Protein AF-A0A3C1RQW1-F1 (afdb_monomer_lite)

Radius of gyration: 31.83 Å; chains: 1; bounding box: 74×44×88 Å

Foldseek 3Di:
DACFAKAWPDQEWEAELVGRTPHDATKIWGDPDQAAKKKKKKFKDADPDQQADHDPPFKAWPPAPDPSRGIDMDMAHRNGGTMDGTDMDTDDDQDPRAKHKIKIAIDPMPGRYYHDDHRIHIYIHGYPHDPPPCPPPPPPPDDDDDDDDDDDDDDAQAEPEADDQQDWDAASHWHQYPQFIKGFHGTGHRRPDQVVCVVGIDTDGHGDDDDDDPDDDDDFDFDFDWDQDQDAAFDKDKDFPPDQLVQFPDKDKDWDDPDDDDDDDDDDDDPDDADQDPPFGWGWDDDRTIIMITGHDNDPPRDGITMGMTTGD

Structure (mmCIF, N/CA/C/O backbone):
data_AF-A0A3C1RQW1-F1
#
_entry.id   AF-A0A3C1RQW1-F1
#
loop_
_atom_site.group_PDB
_atom_site.id
_atom_site.type_symbol
_atom_site.label_atom_id
_atom_site.label_alt_id
_atom_site.label_comp_id
_atom_site.label_asym_id
_atom_site.label_entity_id
_atom_site.label_seq_id
_atom_site.pdbx_PDB_ins_code
_atom_site.Cartn_x
_atom_site.Cartn_y
_atom_site.Cartn_z
_atom_site.occupancy
_atom_site.B_iso_or_equiv
_atom_site.auth_seq_id
_atom_site.auth_comp_id
_atom_site.auth_asym_id
_atom_site.auth_atom_id
_atom_site.pdbx_PDB_model_num
ATOM 1 N N . MET A 1 1 ? -28.278 -1.705 31.979 1.00 72.12 1 MET A N 1
ATOM 2 C CA . MET A 1 1 ? -28.165 -1.518 30.518 1.00 72.12 1 MET A CA 1
ATOM 3 C C . MET A 1 1 ? -26.688 -1.538 30.145 1.00 72.12 1 MET A C 1
ATOM 5 O O . MET A 1 1 ? -25.875 -1.180 30.990 1.00 72.12 1 MET A O 1
ATOM 9 N N . ALA A 1 2 ? -26.336 -2.044 28.961 1.00 92.12 2 ALA A N 1
ATOM 10 C CA . ALA A 1 2 ? -24.944 -2.235 28.550 1.00 92.12 2 ALA A CA 1
ATOM 11 C C . ALA A 1 2 ? -24.356 -0.972 27.899 1.00 92.12 2 ALA A C 1
ATOM 13 O O . ALA A 1 2 ? -25.078 -0.193 27.274 1.00 92.12 2 ALA A O 1
ATOM 14 N N . ALA A 1 3 ? -23.037 -0.801 28.020 1.00 95.75 3 ALA A N 1
ATOM 15 C CA . ALA A 1 3 ? -22.315 0.300 27.385 1.00 95.75 3 ALA A CA 1
ATOM 16 C C . ALA A 1 3 ? -22.202 0.156 25.855 1.00 95.75 3 ALA A C 1
ATOM 18 O O . ALA A 1 3 ? -22.006 1.150 25.160 1.00 95.75 3 ALA A O 1
ATOM 19 N N . GLY A 1 4 ? -22.384 -1.057 25.332 1.00 97.31 4 GLY A N 1
ATOM 20 C CA . GLY A 1 4 ? -22.401 -1.358 23.902 1.00 97.31 4 GLY A CA 1
ATOM 21 C C . GLY A 1 4 ? -21.086 -1.926 23.366 1.00 97.31 4 GLY A C 1
ATOM 22 O O . GLY A 1 4 ? -20.047 -1.923 24.035 1.00 97.31 4 GLY A O 1
ATOM 23 N N . LYS A 1 5 ? -21.161 -2.436 22.140 1.00 98.06 5 LYS A N 1
ATOM 24 C CA . LYS A 1 5 ? -20.043 -2.941 21.344 1.00 98.06 5 LYS A CA 1
ATOM 25 C C . LYS A 1 5 ? -19.681 -1.926 20.269 1.00 98.06 5 LYS A C 1
ATOM 27 O O . LYS A 1 5 ? -20.569 -1.281 19.718 1.00 98.06 5 LYS A O 1
ATOM 32 N N . LEU A 1 6 ? -18.391 -1.800 19.969 1.00 98.75 6 LEU A N 1
ATOM 33 C CA . LEU A 1 6 ? -17.892 -0.937 18.897 1.00 98.75 6 LEU A CA 1
ATOM 34 C C . LEU A 1 6 ? -17.195 -1.782 17.825 1.00 98.75 6 LEU A C 1
ATOM 36 O O . LEU A 1 6 ? -16.259 -2.524 18.140 1.00 98.75 6 LEU A O 1
ATOM 40 N N . SER A 1 7 ? -17.634 -1.640 16.575 1.00 98.62 7 SER A N 1
ATOM 41 C CA . SER A 1 7 ? -17.096 -2.350 15.402 1.00 98.62 7 SER A CA 1
ATOM 42 C C . SER A 1 7 ? -16.897 -1.386 14.247 1.00 98.62 7 SER A C 1
ATOM 44 O O . SER A 1 7 ? -17.680 -0.454 14.093 1.00 98.62 7 SER A O 1
ATOM 46 N N . PHE A 1 8 ? -15.913 -1.632 13.385 1.00 98.81 8 PHE A N 1
ATOM 47 C CA . PHE A 1 8 ? -15.963 -1.056 12.044 1.00 98.81 8 PHE A CA 1
ATOM 48 C C . PHE A 1 8 ? -17.220 -1.543 11.314 1.00 98.81 8 PHE A C 1
ATOM 50 O O . PHE A 1 8 ? -17.670 -2.665 11.535 1.00 98.81 8 PHE A O 1
ATOM 57 N N . THR A 1 9 ? -17.778 -0.718 10.432 1.00 98.38 9 THR A N 1
ATOM 58 C CA . THR A 1 9 ? -18.956 -1.099 9.633 1.00 98.38 9 THR A CA 1
ATOM 59 C C . THR A 1 9 ? -18.604 -2.003 8.449 1.00 98.38 9 THR A C 1
ATOM 61 O O . THR A 1 9 ? -19.479 -2.672 7.908 1.00 98.38 9 THR A O 1
ATOM 64 N N . GLN A 1 10 ? -17.332 -2.032 8.035 1.00 97.38 10 GLN A N 1
ATOM 65 C CA . GLN A 1 10 ? -16.809 -2.867 6.951 1.00 97.38 10 GLN A CA 1
ATOM 66 C C . GLN A 1 10 ? -15.417 -3.415 7.308 1.00 97.38 10 GLN A C 1
ATOM 68 O O . GLN A 1 10 ? -14.681 -2.815 8.095 1.00 97.38 10 GLN A O 1
ATOM 73 N N . ILE A 1 11 ? -15.053 -4.554 6.710 1.00 96.19 11 ILE A N 1
ATOM 74 C CA . ILE A 1 11 ? -13.705 -5.144 6.813 1.00 96.19 11 ILE A CA 1
ATOM 75 C C . ILE A 1 11 ? -12.690 -4.467 5.877 1.00 96.19 11 ILE A C 1
ATOM 77 O O . ILE A 1 11 ? -11.485 -4.559 6.112 1.00 96.19 11 ILE A O 1
ATOM 81 N N . GLU A 1 12 ? -13.178 -3.776 4.847 1.00 97.19 12 GLU A N 1
ATOM 82 C CA . GLU A 1 12 ? -12.396 -3.068 3.836 1.00 97.19 12 GLU A CA 1
ATOM 83 C C . GLU A 1 12 ? -13.124 -1.776 3.441 1.00 97.19 12 GLU A C 1
ATOM 85 O O . GLU A 1 12 ? -14.338 -1.793 3.233 1.00 97.19 12 GLU A O 1
ATOM 90 N N . TYR A 1 13 ? -12.374 -0.681 3.335 1.00 97.50 13 TYR A N 1
ATOM 91 C CA . TYR A 1 13 ? -12.802 0.599 2.767 1.00 97.50 13 TYR A CA 1
ATOM 92 C C . TYR A 1 13 ? -11.874 0.959 1.611 1.00 97.50 13 TYR A C 1
ATOM 94 O O . TYR A 1 13 ? -10.699 0.604 1.653 1.00 97.50 13 TYR A O 1
ATOM 102 N N . ARG A 1 14 ? -12.370 1.683 0.607 1.00 96.19 14 ARG A N 1
ATOM 103 C CA . ARG A 1 14 ? -11.596 2.101 -0.568 1.00 96.19 14 ARG A CA 1
ATOM 104 C C . ARG A 1 14 ? -11.738 3.595 -0.822 1.00 96.19 14 ARG A C 1
ATOM 106 O O . ARG A 1 14 ? -12.849 4.136 -0.810 1.00 96.19 14 ARG A O 1
ATOM 113 N N . LEU A 1 15 ? -10.607 4.242 -1.061 1.00 94.38 15 LEU A N 1
ATOM 114 C CA . LEU A 1 15 ? -10.469 5.673 -1.294 1.00 94.38 15 LEU A CA 1
ATOM 115 C C . LEU A 1 15 ? -9.415 5.880 -2.377 1.00 94.38 15 LEU A C 1
ATOM 117 O O . LEU A 1 15 ? -8.316 5.361 -2.251 1.00 94.38 15 LEU A O 1
ATOM 121 N N . ARG A 1 16 ? -9.753 6.607 -3.438 1.00 91.44 16 ARG A N 1
ATOM 122 C CA . ARG A 1 16 ? -8.807 6.960 -4.503 1.00 91.44 16 ARG A CA 1
ATOM 123 C C . ARG A 1 16 ? -7.851 8.055 -4.048 1.00 91.44 16 ARG A C 1
ATOM 125 O O . ARG A 1 16 ? -8.211 8.857 -3.182 1.00 91.44 16 ARG A O 1
ATOM 132 N N . GLU A 1 17 ? -6.686 8.133 -4.678 1.00 89.69 17 GLU A N 1
ATOM 133 C CA . GLU A 1 17 ? -5.673 9.160 -4.396 1.00 89.69 17 GLU A CA 1
ATOM 134 C C . GLU A 1 17 ? -6.157 10.593 -4.632 1.00 89.69 17 GLU A C 1
ATOM 136 O O . GLU A 1 17 ? -5.827 11.504 -3.873 1.00 89.69 17 GLU A O 1
ATOM 141 N N . ASN A 1 18 ? -7.089 10.790 -5.567 1.00 87.56 18 ASN A N 1
ATOM 142 C CA . ASN A 1 18 ? -7.828 12.049 -5.718 1.00 87.56 18 ASN A CA 1
ATOM 143 C C . ASN A 1 18 ? -8.811 12.391 -4.568 1.00 87.56 18 ASN A C 1
ATOM 145 O O . ASN A 1 18 ? -9.567 13.365 -4.659 1.00 87.56 18 ASN A O 1
ATOM 149 N N . GLY A 1 19 ? -8.847 11.596 -3.495 1.00 87.25 19 GLY A N 1
ATOM 150 C CA . GLY A 1 19 ? -9.673 11.814 -2.308 1.00 87.25 19 GLY A CA 1
ATOM 151 C C . GLY A 1 19 ? -11.143 11.408 -2.459 1.00 87.25 19 GLY A C 1
ATOM 152 O O . GLY A 1 19 ? -11.941 11.666 -1.552 1.00 87.25 19 GLY A O 1
ATOM 153 N N . GLN A 1 20 ? -11.536 10.780 -3.573 1.00 91.69 20 GLN A N 1
ATOM 154 C CA . GLN A 1 20 ? -12.885 10.240 -3.756 1.00 91.69 20 GLN A CA 1
ATOM 155 C C . GLN A 1 20 ? -13.009 8.837 -3.162 1.00 91.69 20 GLN A C 1
ATOM 157 O O . GLN A 1 20 ? -12.281 7.916 -3.529 1.00 91.69 20 GLN A O 1
ATOM 162 N N . TYR A 1 21 ? -13.976 8.648 -2.267 1.00 92.44 21 TYR A N 1
ATOM 163 C CA . TYR A 1 21 ? -14.272 7.326 -1.724 1.00 92.44 21 TYR A CA 1
ATOM 164 C C . TYR A 1 21 ? -14.984 6.457 -2.770 1.00 92.44 21 TYR A C 1
ATOM 166 O O . TYR A 1 21 ? -15.983 6.878 -3.351 1.00 92.44 21 TYR A O 1
ATOM 174 N N . GLU A 1 22 ? -14.506 5.227 -2.973 1.00 93.81 22 GLU A N 1
ATOM 175 C CA . GLU A 1 22 ? -15.236 4.213 -3.750 1.00 93.81 22 GLU A CA 1
ATOM 176 C C . GLU A 1 22 ? -16.267 3.475 -2.885 1.00 93.81 22 GLU A C 1
ATOM 178 O O . GLU A 1 22 ? -17.276 2.976 -3.383 1.00 93.81 22 GLU A O 1
ATOM 183 N N . THR A 1 23 ? -16.016 3.412 -1.573 1.00 94.44 23 THR A N 1
ATOM 184 C CA . THR A 1 23 ? -16.948 2.892 -0.563 1.00 94.44 23 THR A CA 1
ATOM 185 C C . THR A 1 23 ? -17.505 4.023 0.304 1.00 94.44 23 THR A C 1
ATOM 187 O O . THR A 1 23 ? -17.376 5.202 -0.006 1.00 94.44 23 THR A O 1
ATOM 190 N N . THR A 1 24 ? -18.132 3.698 1.435 1.00 95.12 24 THR A N 1
ATOM 191 C CA . THR A 1 24 ? -18.376 4.702 2.477 1.00 95.12 24 THR A CA 1
ATOM 192 C C . THR A 1 24 ? -17.061 5.140 3.124 1.00 95.12 24 THR A C 1
ATOM 194 O O . THR A 1 24 ? -16.053 4.434 3.032 1.00 95.12 24 THR A O 1
ATOM 197 N N . LYS A 1 25 ? -17.084 6.279 3.831 1.00 96.25 25 LYS A N 1
ATOM 198 C CA . LYS A 1 25 ? -15.978 6.676 4.712 1.00 96.25 25 LYS A CA 1
ATOM 199 C C . LYS A 1 25 ? -15.695 5.588 5.741 1.00 96.25 25 LYS A C 1
ATOM 201 O O . LYS A 1 25 ? -16.601 4.849 6.126 1.00 96.25 25 LYS A O 1
ATOM 206 N N . VAL A 1 26 ? -14.457 5.542 6.230 1.00 97.88 26 VAL A N 1
ATOM 207 C CA . VAL A 1 26 ? -14.101 4.669 7.351 1.00 97.88 26 VAL A CA 1
ATOM 208 C C . VAL A 1 26 ? -15.011 5.007 8.526 1.00 97.88 26 VAL A C 1
ATOM 210 O O . VAL A 1 26 ? -15.055 6.153 8.973 1.00 97.88 26 VAL A O 1
ATOM 213 N N . SER A 1 27 ? -15.742 4.020 9.038 1.00 98.19 27 SER A N 1
ATOM 214 C CA . SER A 1 27 ? -16.704 4.261 10.105 1.00 98.19 27 SER A CA 1
ATOM 215 C C . SER A 1 27 ? -16.758 3.162 11.151 1.00 98.19 27 SER A C 1
ATOM 217 O O . SER A 1 27 ? -16.453 1.998 10.896 1.00 98.19 27 SER A O 1
ATOM 219 N N . VAL A 1 28 ? -17.138 3.567 12.359 1.00 98.75 28 VAL A N 1
ATOM 220 C CA . VAL A 1 28 ? -17.323 2.702 13.522 1.00 98.75 28 VAL A CA 1
ATOM 221 C C . VAL A 1 28 ? -18.755 2.863 14.006 1.00 98.75 28 VAL A C 1
ATOM 223 O O . VAL A 1 28 ? -19.253 3.982 14.117 1.00 98.75 28 VAL A O 1
ATOM 226 N N . GLU A 1 29 ? -19.413 1.754 14.303 1.00 98.50 29 GLU A N 1
ATOM 227 C CA . GLU A 1 29 ? -20.773 1.720 14.821 1.00 98.50 29 GLU A CA 1
ATOM 228 C C . GLU A 1 29 ? -20.789 1.283 16.282 1.00 98.50 29 GLU A C 1
ATOM 230 O O . GLU A 1 29 ? -20.067 0.361 16.674 1.00 98.50 29 GLU A O 1
ATOM 235 N N . ARG A 1 30 ? -21.648 1.932 17.075 1.00 98.38 30 ARG A N 1
ATOM 236 C CA . ARG A 1 30 ? -22.012 1.491 18.421 1.00 98.38 30 ARG A CA 1
ATOM 237 C C . ARG A 1 30 ? -23.324 0.718 18.402 1.00 98.38 30 ARG A C 1
ATOM 239 O O . ARG A 1 30 ? -24.375 1.290 18.111 1.00 98.38 30 ARG A O 1
ATOM 246 N N . THR A 1 31 ? -23.260 -0.552 18.789 1.00 96.06 31 THR A N 1
ATOM 247 C CA . THR A 1 31 ? -24.398 -1.480 18.830 1.00 96.06 31 THR A CA 1
ATOM 248 C C . THR A 1 31 ? -24.567 -2.107 20.215 1.00 96.06 31 THR A C 1
ATOM 250 O O . THR A 1 31 ? -23.730 -1.943 21.101 1.00 96.06 31 THR A O 1
ATOM 253 N N . GLU A 1 32 ? -25.683 -2.812 20.432 1.00 95.06 32 GLU A N 1
ATOM 254 C CA . GLU A 1 32 ? -25.958 -3.600 21.650 1.00 95.06 32 GLU A CA 1
ATOM 255 C C . GLU A 1 32 ? -25.890 -2.826 22.987 1.00 95.06 32 GLU A C 1
ATOM 257 O O . GLU A 1 32 ? -25.755 -3.412 24.063 1.00 95.06 32 GLU A O 1
ATOM 262 N N . GLY A 1 33 ? -26.007 -1.498 22.952 1.00 96.31 33 GLY A N 1
ATOM 263 C CA . GLY A 1 33 ? -26.064 -0.666 24.148 1.00 96.31 33 GLY A CA 1
ATOM 264 C C . GLY A 1 33 ? -25.680 0.783 23.881 1.00 96.31 33 GLY A C 1
ATOM 265 O O . GLY A 1 33 ? -24.789 1.069 23.087 1.00 96.31 33 GLY A O 1
ATOM 266 N N . THR A 1 34 ? -26.350 1.701 24.571 1.00 97.62 34 THR A N 1
ATOM 267 C CA . THR A 1 34 ? -26.112 3.149 24.466 1.00 97.62 34 THR A CA 1
ATOM 268 C C . THR A 1 34 ? -25.865 3.802 25.824 1.00 97.62 34 THR A C 1
ATOM 270 O O . THR A 1 34 ? -25.792 5.020 25.922 1.00 97.62 34 THR A O 1
ATOM 273 N N . THR A 1 35 ? -25.723 3.013 26.893 1.00 97.94 35 THR A N 1
ATOM 274 C CA . THR A 1 35 ? -25.559 3.549 28.249 1.00 97.94 35 THR A CA 1
ATOM 275 C C . THR A 1 35 ? -24.151 4.070 28.490 1.00 97.94 35 THR A C 1
ATOM 277 O O . THR A 1 35 ? -23.166 3.376 28.252 1.00 97.94 35 THR A O 1
ATOM 280 N N . GLY A 1 36 ? -24.058 5.269 29.044 1.00 97.81 36 GLY A N 1
ATOM 281 C CA . GLY A 1 36 ? -22.813 5.940 29.365 1.00 97.81 36 GLY A CA 1
ATOM 282 C C . GLY A 1 36 ? -22.106 6.518 28.141 1.00 97.81 36 GLY A C 1
ATOM 283 O O . GLY A 1 36 ? -22.318 6.111 26.995 1.00 97.81 36 GLY A O 1
ATOM 284 N N . ILE A 1 37 ? -21.221 7.470 28.423 1.00 98.38 37 ILE A N 1
ATOM 285 C CA . ILE A 1 37 ? -20.270 8.005 27.450 1.00 98.38 37 ILE A CA 1
ATOM 286 C C . ILE A 1 37 ? -19.210 6.935 27.189 1.00 98.38 37 ILE A C 1
ATOM 288 O O . ILE A 1 37 ? -18.599 6.433 28.136 1.00 98.38 37 ILE A O 1
ATOM 292 N N . VAL A 1 38 ? -18.954 6.613 25.922 1.00 98.62 38 VAL A N 1
ATOM 293 C CA . VAL A 1 38 ? -17.932 5.631 25.524 1.00 98.62 38 VAL A CA 1
ATOM 294 C C . VAL A 1 38 ? -17.012 6.205 24.465 1.00 98.62 38 VAL A C 1
ATOM 296 O O . VAL A 1 38 ? -17.409 7.060 23.675 1.00 98.62 38 VAL A O 1
ATOM 299 N N . SER A 1 39 ? -15.779 5.712 24.421 1.00 98.38 39 SER A N 1
ATOM 300 C CA . SER A 1 39 ? -14.840 6.081 23.368 1.00 98.38 39 SER A CA 1
ATOM 301 C C . SER A 1 39 ? -13.932 4.928 22.974 1.00 98.38 39 SER A C 1
ATOM 303 O O . SER A 1 39 ? -13.716 3.986 23.743 1.00 98.38 39 SER A O 1
ATOM 305 N N . VAL A 1 40 ? -13.407 5.008 21.755 1.00 98.69 40 VAL A N 1
ATOM 306 C CA . VAL A 1 40 ? -12.441 4.056 21.209 1.00 98.69 40 VAL A CA 1
ATOM 307 C C . VAL A 1 40 ? -11.375 4.796 20.424 1.00 98.69 40 VAL A C 1
ATOM 309 O O . VAL A 1 40 ? -11.656 5.746 19.688 1.00 98.69 40 VAL A O 1
ATOM 312 N N . LYS A 1 41 ? -10.132 4.353 20.593 1.00 98.56 41 LYS A N 1
ATOM 313 C CA . LYS A 1 41 ? -9.007 4.823 19.799 1.00 98.56 41 LYS A CA 1
ATOM 314 C C . LYS A 1 41 ? -8.933 3.982 18.533 1.00 98.56 41 LYS A C 1
ATOM 316 O O . LYS A 1 41 ? -8.822 2.759 18.610 1.00 98.56 41 LYS A O 1
ATOM 321 N N . VAL A 1 42 ? -8.966 4.641 17.385 1.00 98.56 42 VAL A N 1
ATOM 322 C CA . VAL A 1 42 ? -8.738 4.008 16.087 1.00 98.56 42 VAL A CA 1
ATOM 323 C C . VAL A 1 42 ? -7.292 4.245 15.717 1.00 98.56 42 VAL A C 1
ATOM 325 O O . VAL A 1 42 ? -6.871 5.387 15.556 1.00 98.56 42 VAL A O 1
ATOM 328 N N . THR A 1 43 ? -6.511 3.175 15.654 1.00 98.06 43 THR A N 1
ATOM 329 C CA . THR A 1 43 ? -5.092 3.237 15.300 1.00 98.06 43 THR A CA 1
ATOM 330 C C . THR A 1 43 ? -4.912 2.861 13.844 1.00 98.06 43 THR A C 1
ATOM 332 O O . THR A 1 43 ? -5.514 1.893 13.387 1.00 98.06 43 THR A O 1
ATOM 335 N N . ASN A 1 44 ? -4.073 3.608 13.135 1.00 95.69 44 ASN A N 1
ATOM 336 C CA . ASN A 1 44 ? -3.607 3.241 11.807 1.00 95.69 44 ASN A CA 1
ATOM 337 C C . ASN A 1 44 ? -2.171 2.726 11.912 1.00 95.69 44 ASN A C 1
ATOM 339 O O . ASN A 1 44 ? -1.337 3.270 12.642 1.00 95.69 44 ASN A O 1
ATOM 343 N N . SER A 1 45 ? -1.872 1.645 11.205 1.00 89.56 45 SER A N 1
ATOM 344 C CA . SER A 1 45 ? -0.516 1.132 11.079 1.00 89.56 45 SER A CA 1
ATOM 345 C C . SER A 1 45 ? 0.046 1.605 9.743 1.00 89.56 45 SER A C 1
ATOM 347 O O . SER A 1 45 ? -0.552 1.332 8.711 1.00 89.56 45 SER A O 1
ATOM 349 N N . SER A 1 46 ? 1.243 2.196 9.735 1.00 80.12 46 SER A N 1
ATOM 350 C CA . SER A 1 46 ? 1.989 2.507 8.499 1.00 80.12 46 SER A CA 1
ATOM 351 C C . SER A 1 46 ? 3.378 1.860 8.543 1.00 80.12 46 SER A C 1
ATOM 353 O O . SER A 1 46 ? 3.916 1.665 9.640 1.00 80.12 46 SER A O 1
ATOM 355 N N . ALA A 1 47 ? 3.930 1.485 7.389 1.00 70.69 47 ALA A N 1
ATOM 356 C CA . ALA A 1 47 ? 5.340 1.122 7.217 1.00 70.69 47 ALA A CA 1
ATOM 357 C C . ALA A 1 47 ? 5.731 1.223 5.746 1.00 70.69 47 ALA A C 1
ATOM 359 O O . ALA A 1 47 ? 4.900 0.959 4.897 1.00 70.69 47 ALA A O 1
ATOM 360 N N . SER A 1 48 ? 7.015 1.449 5.484 1.00 60.72 48 SER A N 1
ATOM 361 C CA . SER A 1 48 ? 7.612 1.515 4.145 1.00 60.72 48 SER A CA 1
ATOM 362 C C . SER A 1 48 ? 7.843 0.136 3.496 1.00 60.72 48 SER A C 1
ATOM 364 O O . SER A 1 48 ? 8.849 -0.080 2.823 1.00 60.72 48 SER A O 1
ATOM 366 N N . SER A 1 49 ? 7.003 -0.855 3.797 1.00 63.28 49 SER A N 1
ATOM 367 C CA . SER A 1 49 ? 7.093 -2.203 3.214 1.00 63.28 49 SER A CA 1
ATOM 368 C C . SER A 1 49 ? 6.141 -2.326 2.028 1.00 63.28 49 SER A C 1
ATOM 370 O O . SER A 1 49 ? 5.076 -1.729 2.079 1.00 63.28 49 SER A O 1
ATOM 372 N N . LEU A 1 50 ? 6.467 -3.169 1.042 1.00 61.94 50 LEU A N 1
ATOM 373 C CA . LEU A 1 50 ? 5.660 -3.385 -0.172 1.00 61.94 50 LEU A CA 1
ATOM 374 C C . LEU A 1 50 ? 4.143 -3.470 0.099 1.00 61.94 50 LEU A C 1
ATOM 376 O O . LEU A 1 50 ? 3.698 -4.319 0.878 1.00 61.94 50 LEU A O 1
ATOM 380 N N . GLY A 1 51 ? 3.385 -2.594 -0.569 1.00 75.38 51 GLY A N 1
ATOM 381 C CA . GLY A 1 51 ? 1.922 -2.506 -0.538 1.00 75.38 51 GLY A CA 1
ATOM 382 C C . GLY A 1 51 ? 1.331 -1.815 0.692 1.00 75.38 51 GLY A C 1
ATOM 383 O O . GLY A 1 51 ? 0.113 -1.812 0.850 1.00 75.38 51 GLY A O 1
ATOM 384 N N . ARG A 1 52 ? 2.150 -1.280 1.606 1.00 85.62 52 ARG A N 1
ATOM 385 C CA . ARG A 1 52 ? 1.664 -0.546 2.776 1.00 85.62 52 ARG A CA 1
ATOM 386 C C . ARG A 1 52 ? 1.858 0.946 2.602 1.00 85.62 52 ARG A C 1
ATOM 388 O O . ARG A 1 52 ? 2.995 1.403 2.559 1.00 85.62 52 ARG A O 1
ATOM 395 N N . ALA A 1 53 ? 0.756 1.659 2.772 1.00 88.81 53 ALA A N 1
ATOM 396 C CA . ALA A 1 53 ? 0.785 3.102 2.805 1.00 88.81 53 ALA A CA 1
ATOM 397 C C . ALA A 1 53 ? 1.613 3.612 3.999 1.00 88.81 53 ALA A C 1
ATOM 399 O O . ALA A 1 53 ? 1.506 3.125 5.147 1.00 88.81 53 ALA A O 1
ATOM 400 N N . THR A 1 54 ? 2.469 4.592 3.739 1.00 88.88 54 THR A N 1
ATOM 401 C CA . THR A 1 54 ? 3.276 5.321 4.702 1.00 88.88 54 THR A CA 1
ATOM 402 C C . THR A 1 54 ? 2.627 6.652 5.099 1.00 88.88 54 THR A C 1
ATOM 404 O O . THR A 1 54 ? 2.603 7.638 4.372 1.00 88.88 54 THR A O 1
ATOM 407 N N . ARG A 1 55 ? 2.231 6.756 6.378 1.00 90.25 55 ARG A N 1
ATOM 408 C CA . ARG A 1 55 ? 1.792 8.026 6.982 1.00 90.25 55 ARG A CA 1
ATOM 409 C C . ARG A 1 55 ? 2.736 9.171 6.620 1.00 90.25 55 ARG A C 1
ATOM 411 O O . ARG A 1 55 ? 3.941 9.066 6.853 1.00 90.25 55 ARG A O 1
ATOM 418 N N . LYS A 1 56 ? 2.146 10.310 6.266 1.00 87.56 56 LYS A N 1
ATOM 419 C CA . LYS A 1 56 ? 2.807 11.549 5.831 1.00 87.56 56 LYS A CA 1
ATOM 420 C C . LYS A 1 56 ? 3.465 11.485 4.450 1.00 87.56 56 LYS A C 1
ATOM 422 O O . LYS A 1 56 ? 3.975 12.524 4.043 1.00 87.56 56 LYS A O 1
ATOM 427 N N . LEU A 1 57 ? 3.467 10.335 3.779 1.00 87.88 57 LEU A N 1
ATOM 428 C CA . LEU A 1 57 ? 3.805 10.232 2.362 1.00 87.88 57 LEU A CA 1
ATOM 429 C C . LEU A 1 57 ? 2.530 10.097 1.540 1.00 87.88 57 LEU A C 1
ATOM 431 O O . LEU A 1 57 ? 2.285 10.981 0.743 1.00 87.88 57 LEU A O 1
ATOM 435 N N . ASP A 1 58 ? 1.663 9.150 1.889 1.00 89.31 58 ASP A N 1
ATOM 436 C CA . ASP A 1 58 ? 0.435 8.858 1.127 1.00 89.31 58 ASP A CA 1
ATOM 437 C C . ASP A 1 58 ? -0.848 9.193 1.919 1.00 89.31 58 ASP A C 1
ATOM 439 O O . ASP A 1 58 ? -1.885 9.520 1.344 1.00 89.31 58 ASP A O 1
ATOM 443 N N . PHE A 1 59 ? -0.807 9.266 3.261 1.00 93.12 59 PHE A N 1
ATOM 444 C CA . PHE A 1 59 ? -1.969 9.743 4.036 1.00 93.12 59 PHE A CA 1
ATOM 445 C C . PHE A 1 59 ? -1.666 10.458 5.360 1.00 93.12 59 PHE A C 1
ATOM 447 O O . PHE A 1 59 ? -0.658 10.232 6.039 1.00 93.12 59 PHE A O 1
ATOM 454 N N . LEU A 1 60 ? -2.623 11.280 5.796 1.00 93.75 60 LEU A N 1
ATOM 455 C CA . LEU A 1 60 ? -2.678 11.930 7.104 1.00 93.75 60 LEU A CA 1
ATOM 456 C C . LEU A 1 60 ? -4.041 11.687 7.757 1.00 93.75 60 LEU A C 1
ATOM 458 O O . LEU A 1 60 ? -5.086 11.903 7.154 1.00 93.75 60 LEU A O 1
ATOM 462 N N . ALA A 1 61 ? -4.042 11.273 9.022 1.00 95.19 61 ALA A N 1
ATOM 463 C CA . ALA A 1 61 ? -5.270 11.220 9.811 1.00 95.19 61 ALA A CA 1
ATOM 464 C C . ALA A 1 61 ? -5.726 12.640 10.182 1.00 95.19 61 ALA A C 1
ATOM 466 O O . ALA A 1 61 ? -4.916 13.426 10.682 1.00 95.19 61 ALA A O 1
ATOM 467 N N . GLU A 1 62 ? -7.009 12.956 10.001 1.00 94.81 62 GLU A N 1
ATOM 468 C CA . GLU A 1 62 ? -7.557 14.255 10.399 1.00 94.81 62 GLU A CA 1
ATOM 469 C C . GLU A 1 62 ? -7.815 14.297 11.916 1.00 94.81 62 GLU A C 1
ATOM 471 O O . GLU A 1 62 ? -8.340 13.346 12.497 1.00 94.81 62 GLU A O 1
ATOM 476 N N . ASN A 1 63 ? -7.451 15.396 12.583 1.00 93.94 63 ASN A N 1
ATOM 477 C CA . ASN A 1 63 ? -7.587 15.563 14.040 1.00 93.94 63 ASN A CA 1
ATOM 478 C C . ASN A 1 63 ? -6.999 14.389 14.867 1.00 93.94 63 ASN A C 1
ATOM 480 O O . ASN A 1 63 ? -7.698 13.781 15.689 1.00 93.94 63 ASN A O 1
ATOM 484 N N . PRO A 1 64 ? -5.716 14.026 14.670 1.00 96.19 64 PRO A N 1
ATOM 485 C CA . PRO A 1 64 ? -5.131 12.881 15.348 1.00 96.19 64 PRO A CA 1
ATOM 486 C C . PRO A 1 64 ? -4.904 13.151 16.842 1.00 96.19 64 PRO A C 1
ATOM 488 O O . PRO A 1 64 ? -4.598 14.257 17.276 1.00 96.19 64 PRO A O 1
ATOM 491 N N . THR A 1 65 ? -4.963 12.089 17.643 1.00 95.50 65 THR A N 1
ATOM 492 C CA . THR A 1 65 ? -4.649 12.107 19.088 1.00 95.50 65 THR A CA 1
ATOM 493 C C . THR A 1 65 ? -3.167 11.931 19.405 1.00 95.50 65 THR A C 1
ATOM 495 O O . THR A 1 65 ? -2.771 11.930 20.570 1.00 95.50 65 THR A O 1
ATOM 498 N N . THR A 1 66 ? -2.338 11.722 18.386 1.00 91.56 66 THR A N 1
ATOM 499 C CA . THR A 1 66 ? -0.888 11.580 18.520 1.00 91.56 66 THR A CA 1
ATOM 500 C C . THR A 1 66 ? -0.200 12.529 17.550 1.00 91.56 66 THR A C 1
ATOM 502 O O . THR A 1 66 ? -0.659 12.724 16.426 1.00 91.56 66 THR A O 1
ATOM 505 N N . SER A 1 67 ? 0.948 13.081 17.948 1.00 88.56 67 SER A N 1
ATOM 506 C CA . SER A 1 67 ? 1.771 13.944 17.082 1.00 88.56 67 SER A CA 1
ATOM 507 C C . SER A 1 67 ? 2.291 13.225 15.830 1.00 88.56 67 SER A C 1
ATOM 509 O O . SER A 1 67 ? 2.692 13.854 14.851 1.00 88.56 67 SER A O 1
ATOM 511 N N . THR A 1 68 ? 2.286 11.891 15.845 1.00 88.56 68 THR A N 1
ATOM 512 C CA . THR A 1 68 ? 2.667 11.051 14.710 1.00 88.56 68 THR A CA 1
ATOM 513 C C . THR A 1 68 ? 1.518 10.781 13.739 1.00 88.56 68 THR A C 1
ATOM 515 O O . THR A 1 68 ? 1.769 10.190 12.695 1.00 88.56 68 THR A O 1
ATOM 518 N N . GLY A 1 69 ? 0.278 11.179 14.051 1.00 92.50 69 GLY A N 1
ATOM 519 C CA . GLY A 1 69 ? -0.890 10.881 13.214 1.00 92.50 69 GLY A CA 1
ATOM 520 C C . GLY A 1 69 ? -1.352 9.420 13.284 1.00 92.50 69 GLY A C 1
ATOM 521 O O . GLY A 1 69 ? -2.177 8.989 12.486 1.00 92.50 69 GLY A O 1
ATOM 522 N N . SER A 1 70 ? -0.823 8.629 14.220 1.00 94.25 70 SER A N 1
ATOM 523 C CA . SER A 1 70 ? -1.054 7.180 14.294 1.00 94.25 70 SER A CA 1
ATOM 524 C C . SER A 1 70 ? -2.420 6.773 14.847 1.00 94.25 70 SER A C 1
ATOM 526 O O . SER A 1 70 ? -2.724 5.578 14.888 1.00 94.25 70 SER A O 1
ATOM 528 N N . ALA A 1 71 ? -3.232 7.724 15.318 1.00 96.38 71 ALA A N 1
ATOM 529 C CA . ALA A 1 71 ? -4.543 7.408 15.858 1.00 96.38 71 ALA A CA 1
ATOM 530 C C . ALA A 1 71 ? -5.517 8.585 15.939 1.00 96.38 71 ALA A C 1
ATOM 532 O O . ALA A 1 71 ? -5.112 9.703 16.247 1.00 96.38 71 ALA A O 1
ATOM 533 N N . GLN A 1 72 ? -6.808 8.282 15.840 1.00 97.94 72 GLN A N 1
ATOM 534 C CA . GLN A 1 72 ? -7.941 9.179 16.091 1.00 97.94 72 GLN A CA 1
ATOM 535 C C . GLN A 1 72 ? -8.799 8.637 17.248 1.00 97.94 72 GLN A C 1
ATOM 537 O O . GLN A 1 72 ? -8.669 7.474 17.639 1.00 97.94 72 GLN A O 1
ATOM 542 N N . LEU A 1 73 ? -9.655 9.481 17.826 1.00 97.94 73 LEU A N 1
ATOM 543 C CA . LEU A 1 73 ? -10.551 9.113 18.924 1.00 97.94 73 LEU A CA 1
ATOM 544 C C . LEU A 1 73 ? -11.996 9.375 18.517 1.00 97.94 73 LEU A C 1
ATOM 546 O O . LEU A 1 73 ? -12.352 10.504 18.196 1.00 97.94 73 LEU A O 1
ATOM 550 N N . LEU A 1 74 ? -12.829 8.343 18.602 1.00 98.38 74 LEU A N 1
ATOM 551 C CA . LEU A 1 74 ? -14.275 8.474 18.458 1.00 98.38 74 LEU A CA 1
ATOM 552 C C . LEU A 1 74 ? -14.927 8.387 19.830 1.00 98.38 74 LEU A C 1
ATOM 554 O O . LEU A 1 74 ? -14.557 7.535 20.638 1.00 98.38 74 LEU A O 1
ATOM 558 N N . THR A 1 75 ? -15.888 9.273 20.089 1.00 98.06 75 THR A N 1
ATOM 559 C CA . THR A 1 75 ? -16.631 9.337 21.353 1.00 98.06 75 THR A CA 1
ATOM 560 C C . THR A 1 75 ? -18.123 9.419 21.067 1.00 98.06 75 THR A C 1
ATOM 562 O O . THR A 1 75 ? -18.546 10.242 20.253 1.00 98.06 75 THR A O 1
ATOM 565 N N . TRP A 1 76 ? -18.900 8.588 21.756 1.00 98.50 76 TRP A N 1
ATOM 566 C CA . TRP A 1 76 ? -20.358 8.642 21.799 1.00 98.50 76 TRP A CA 1
ATOM 567 C C . TRP A 1 76 ? -20.788 9.163 23.165 1.00 98.50 76 TRP A C 1
ATOM 569 O O . TRP A 1 76 ? -20.281 8.703 24.193 1.00 98.50 76 TRP A O 1
ATOM 579 N N . ALA A 1 77 ? -21.717 10.113 23.176 1.00 98.38 77 ALA A N 1
ATOM 580 C CA . ALA A 1 77 ? -22.346 10.595 24.395 1.00 98.38 77 ALA A CA 1
ATOM 581 C C . ALA A 1 77 ? -23.210 9.503 25.058 1.00 98.38 77 ALA A C 1
ATOM 583 O O . ALA A 1 77 ? -23.493 8.450 24.477 1.00 98.38 77 ALA A O 1
ATOM 584 N N . ASP A 1 78 ? -23.637 9.756 26.295 1.00 97.81 78 ASP A N 1
ATOM 585 C CA . ASP A 1 78 ? -24.633 8.907 26.948 1.00 97.81 78 ASP A CA 1
ATOM 586 C C . ASP A 1 78 ? -25.948 8.936 26.157 1.00 97.81 78 ASP A C 1
ATOM 588 O O . ASP A 1 78 ? -26.422 9.998 25.755 1.00 97.81 78 ASP A O 1
ATOM 592 N N . GLY A 1 79 ? -26.500 7.758 25.882 1.00 97.06 79 GLY A N 1
ATOM 593 C CA . GLY A 1 79 ? -27.671 7.571 25.030 1.00 97.06 79 GLY A CA 1
ATOM 594 C C . GLY A 1 79 ? -27.391 7.604 23.522 1.00 97.06 79 GLY A C 1
ATOM 595 O O . GLY A 1 79 ? -28.265 7.212 22.752 1.00 97.06 79 GLY A O 1
ATOM 596 N N . GLU A 1 80 ? -26.195 8.004 23.075 1.00 97.88 80 GLU A N 1
ATOM 597 C CA . GLU A 1 80 ? -25.852 8.069 21.649 1.00 97.88 80 GLU A CA 1
ATOM 598 C C . GLU A 1 80 ? -25.438 6.688 21.113 1.00 97.88 80 GLU A C 1
ATOM 600 O O . GLU A 1 80 ? -24.508 6.065 21.631 1.00 97.88 80 GLU A O 1
ATOM 605 N N . GLY A 1 81 ? -26.109 6.220 20.057 1.00 94.50 81 GLY A N 1
ATOM 606 C CA . GLY A 1 81 ? -25.764 5.006 19.306 1.00 94.50 81 GLY A CA 1
ATOM 607 C C . GLY A 1 81 ? -25.377 5.303 17.855 1.00 94.50 81 GLY A C 1
ATOM 608 O O . GLY A 1 81 ? -25.186 6.458 17.481 1.00 94.50 81 GLY A O 1
ATOM 609 N N . GLY A 1 82 ? -25.291 4.261 17.029 1.00 95.75 82 GLY A N 1
ATOM 610 C CA . GLY A 1 82 ? -25.114 4.405 15.583 1.00 95.75 82 GLY A CA 1
ATOM 611 C C . GLY A 1 82 ? -23.681 4.716 15.144 1.00 95.75 82 GLY A C 1
ATOM 612 O O . GLY A 1 82 ? -22.714 4.493 15.880 1.00 95.75 82 GLY A O 1
ATOM 613 N N . ILE A 1 83 ? -23.561 5.181 13.900 1.00 98.38 83 ILE A N 1
ATOM 614 C CA . ILE A 1 83 ? -22.308 5.249 13.144 1.00 98.38 83 ILE A CA 1
ATOM 615 C C . ILE A 1 83 ? -21.612 6.603 13.335 1.00 98.38 83 ILE A C 1
ATOM 617 O O . ILE A 1 83 ? -22.239 7.655 13.220 1.00 98.38 83 ILE A O 1
ATOM 621 N N . LYS A 1 84 ? -20.294 6.579 13.555 1.00 98.44 84 LYS A N 1
ATOM 622 C CA . LYS A 1 84 ? -19.402 7.742 13.431 1.00 98.44 84 LYS A CA 1
ATOM 623 C C . LYS A 1 84 ? -18.323 7.470 12.393 1.00 98.44 84 LYS A C 1
ATOM 625 O O . LYS A 1 84 ? -17.792 6.363 12.322 1.00 98.44 84 LYS A O 1
ATOM 630 N N . THR A 1 85 ? -17.998 8.485 11.604 1.00 97.62 85 THR A N 1
ATOM 631 C CA . THR A 1 85 ? -16.992 8.416 10.540 1.00 97.62 85 THR A CA 1
ATOM 632 C C . THR A 1 85 ? -15.650 8.976 10.998 1.00 97.62 85 THR A C 1
ATOM 634 O O . THR A 1 85 ? -15.576 9.773 11.934 1.00 97.62 85 THR A O 1
ATOM 637 N N . LEU A 1 86 ? -14.595 8.558 10.312 1.00 95.31 86 LEU A N 1
ATOM 638 C CA . LEU A 1 86 ? -13.241 9.080 10.406 1.00 95.31 86 LEU A CA 1
ATOM 639 C C . LEU A 1 86 ? -12.847 9.645 9.050 1.00 95.31 86 LEU A C 1
ATOM 641 O O . LEU A 1 86 ? -13.210 9.089 8.013 1.00 95.31 86 LEU A O 1
ATOM 645 N N . ASP A 1 87 ? -12.062 10.710 9.089 1.00 93.31 87 ASP A N 1
ATOM 646 C CA . ASP A 1 87 ? -11.536 11.359 7.903 1.00 93.31 87 ASP A CA 1
ATOM 647 C C . ASP A 1 87 ? -10.015 11.200 7.827 1.00 93.31 87 ASP A C 1
ATOM 649 O O . ASP A 1 87 ? -9.296 11.254 8.836 1.00 93.31 87 ASP A O 1
ATOM 653 N N . PHE A 1 88 ? -9.549 10.985 6.600 1.00 93.88 88 PHE A N 1
ATOM 654 C CA . PHE A 1 88 ? -8.149 10.920 6.215 1.00 93.88 88 PHE A CA 1
ATOM 655 C C . PHE A 1 88 ? -7.933 11.886 5.053 1.00 93.88 88 PHE A C 1
ATOM 657 O O . PHE A 1 88 ? -8.723 11.920 4.110 1.00 93.88 88 PHE A O 1
ATOM 664 N N . THR A 1 89 ? -6.865 12.672 5.122 1.00 93.56 89 THR A N 1
ATOM 665 C CA . THR A 1 89 ? -6.352 13.427 3.981 1.00 93.56 89 THR A CA 1
ATOM 666 C C . THR A 1 89 ? -5.409 12.519 3.210 1.00 93.56 89 THR A C 1
ATOM 668 O O . THR A 1 89 ? -4.430 12.043 3.786 1.00 93.56 89 THR A O 1
ATOM 671 N N . ILE A 1 90 ? -5.702 12.286 1.934 1.00 93.38 90 ILE A N 1
ATOM 672 C CA . ILE A 1 90 ? -4.800 11.563 1.036 1.00 93.38 90 ILE A CA 1
ATOM 673 C C . ILE A 1 90 ? -3.822 12.552 0.425 1.00 93.38 90 ILE A C 1
ATOM 675 O O . ILE A 1 90 ? -4.193 13.682 0.091 1.00 93.38 90 ILE A O 1
ATOM 679 N N . ILE A 1 91 ? -2.559 12.156 0.380 1.00 89.44 91 ILE A N 1
ATOM 680 C CA . ILE A 1 91 ? -1.499 12.924 -0.249 1.00 89.44 91 ILE A CA 1
ATOM 681 C C . ILE A 1 91 ? -1.369 12.363 -1.657 1.00 89.44 91 ILE A C 1
ATOM 683 O O . ILE A 1 91 ? -0.980 11.220 -1.827 1.00 89.44 91 ILE A O 1
ATOM 687 N N . MET A 1 92 ? -1.749 13.170 -2.641 1.00 82.62 92 MET A N 1
ATOM 688 C CA . MET A 1 92 ? -1.623 12.805 -4.046 1.00 82.62 92 MET A CA 1
ATOM 689 C C . MET A 1 92 ? -0.169 12.958 -4.487 1.00 82.62 92 MET A C 1
ATOM 691 O O . MET A 1 92 ? 0.417 14.039 -4.327 1.00 82.62 92 MET A O 1
ATOM 695 N N . GLU A 1 93 ? 0.371 11.913 -5.097 1.00 77.31 93 GLU A N 1
ATOM 696 C CA . GLU A 1 93 ? 1.591 11.977 -5.890 1.00 77.31 93 GLU A CA 1
ATOM 697 C C . GLU A 1 93 ? 1.317 11.651 -7.367 1.00 77.31 93 GLU A C 1
ATOM 699 O O . GLU A 1 93 ? 0.174 11.726 -7.797 1.00 77.31 93 GLU A O 1
ATOM 704 N N . ASN A 1 94 ? 2.367 11.511 -8.182 1.00 79.38 94 ASN A N 1
ATOM 705 C CA . ASN A 1 94 ? 2.246 11.111 -9.596 1.00 79.38 94 ASN A CA 1
ATOM 706 C C . ASN A 1 94 ? 3.121 9.868 -9.841 1.00 79.38 94 ASN A C 1
ATOM 708 O O . ASN A 1 94 ? 3.894 9.815 -10.811 1.00 79.38 94 ASN A O 1
ATOM 712 N N . LEU A 1 95 ? 3.143 8.955 -8.874 1.00 78.44 95 LEU A N 1
ATOM 713 C CA . LEU A 1 95 ? 3.999 7.784 -8.868 1.00 78.44 95 LEU A CA 1
ATOM 714 C C . LEU A 1 95 ? 3.134 6.529 -8.911 1.00 78.44 95 LEU A C 1
ATOM 716 O O . LEU A 1 95 ? 2.302 6.292 -8.056 1.00 78.44 95 LEU A O 1
ATOM 720 N N . VAL A 1 96 ? 3.407 5.676 -9.896 1.00 79.69 96 VAL A N 1
ATOM 721 C CA . VAL A 1 96 ? 2.718 4.390 -10.015 1.00 79.69 96 VAL A CA 1
ATOM 722 C C . VAL A 1 96 ? 3.286 3.421 -8.987 1.00 79.69 96 VAL A C 1
ATOM 724 O O . VAL A 1 96 ? 4.360 2.839 -9.196 1.00 79.69 96 VAL A O 1
ATOM 727 N N . GLU A 1 97 ? 2.555 3.234 -7.900 1.00 75.25 97 GLU A N 1
ATOM 728 C CA . GLU A 1 97 ? 2.935 2.373 -6.775 1.00 75.25 97 GLU A CA 1
ATOM 729 C C . GLU A 1 97 ? 1.980 1.181 -6.606 1.00 75.25 97 GLU A C 1
ATOM 731 O O . GLU A 1 97 ? 2.346 0.171 -5.990 1.00 75.25 97 GLU A O 1
ATOM 736 N N . GLY A 1 98 ? 0.818 1.226 -7.270 1.00 85.81 98 GLY A N 1
ATOM 737 C CA . GLY A 1 98 ? -0.281 0.278 -7.120 1.00 85.81 98 GLY A CA 1
ATOM 738 C C . GLY A 1 98 ? -1.075 0.490 -5.829 1.00 85.81 98 GLY A C 1
ATOM 739 O O . GLY A 1 98 ? -0.658 1.219 -4.940 1.00 85.81 98 GLY A O 1
ATOM 740 N N . ASP A 1 99 ? -2.225 -0.187 -5.711 1.00 88.44 99 ASP A N 1
ATOM 741 C CA . ASP A 1 99 ? -3.078 -0.094 -4.518 1.00 88.44 99 ASP A CA 1
ATOM 742 C C . ASP A 1 99 ? -2.302 -0.390 -3.221 1.00 88.44 99 ASP A C 1
ATOM 744 O O . ASP A 1 99 ? -1.718 -1.469 -3.042 1.00 88.44 99 ASP A O 1
ATOM 748 N N . GLU A 1 100 ? -2.408 0.524 -2.263 1.00 89.94 100 GLU A N 1
ATOM 749 C CA . GLU A 1 100 ? -1.785 0.405 -0.952 1.00 89.94 100 GLU A CA 1
ATOM 750 C C . GLU A 1 100 ? -2.819 0.187 0.148 1.00 89.94 100 GLU A C 1
ATOM 752 O O . GLU A 1 100 ? -3.954 0.653 0.075 1.00 89.94 100 GLU A O 1
ATOM 757 N N . PHE A 1 101 ? -2.438 -0.494 1.230 1.00 90.69 101 PHE A N 1
ATOM 758 C CA . PHE A 1 101 ? -3.333 -0.710 2.366 1.00 90.69 101 PHE A CA 1
ATOM 759 C C . PHE A 1 101 ? -2.818 -0.115 3.679 1.00 90.69 101 PHE A C 1
ATOM 761 O O . PHE A 1 101 ? -1.647 -0.222 4.058 1.00 90.69 101 PHE A O 1
ATOM 768 N N . VAL A 1 102 ? -3.760 0.434 4.444 1.00 95.19 102 VAL A N 1
ATOM 769 C CA . VAL A 1 102 ? -3.608 0.972 5.794 1.00 95.19 102 VAL A CA 1
ATOM 770 C C . VAL A 1 102 ? -4.390 0.085 6.767 1.00 95.19 102 VAL A C 1
ATOM 772 O O . VAL A 1 102 ? -5.614 0.206 6.875 1.00 95.19 102 VAL A O 1
ATOM 775 N N . PRO A 1 103 ? -3.717 -0.802 7.523 1.00 95.12 103 PRO A N 1
ATOM 776 C CA . PRO A 1 103 ? -4.377 -1.573 8.566 1.00 95.12 103 PRO A CA 1
ATOM 777 C C . PRO A 1 103 ? -4.880 -0.663 9.688 1.00 95.12 103 PRO A C 1
ATOM 779 O O . PRO A 1 103 ? -4.101 0.093 10.283 1.00 95.12 103 PRO A O 1
ATOM 782 N N . LEU A 1 104 ? -6.163 -0.787 10.022 1.00 97.81 104 LEU A N 1
ATOM 783 C CA . LEU A 1 104 ? -6.813 -0.062 11.107 1.00 97.81 104 LEU A CA 1
ATOM 784 C C . LEU A 1 104 ? -7.208 -1.017 12.235 1.00 97.81 104 LEU A C 1
ATOM 786 O O . LEU A 1 104 ? -7.634 -2.151 12.003 1.00 97.81 104 LEU A O 1
ATOM 790 N N . SER A 1 105 ? -7.091 -0.562 13.484 1.00 98.31 105 SER A N 1
ATOM 791 C CA . SER A 1 105 ? -7.553 -1.342 14.635 1.00 98.31 105 SER A CA 1
ATOM 792 C C . SER A 1 105 ? -8.183 -0.496 15.733 1.00 98.31 105 SER A C 1
ATOM 794 O O . SER A 1 105 ? -7.691 0.587 16.070 1.00 98.31 105 SER A O 1
ATOM 796 N N . LEU A 1 106 ? -9.268 -1.025 16.297 1.00 98.69 106 LEU A N 1
ATOM 797 C CA . LEU A 1 106 ? -9.945 -0.488 17.468 1.00 98.69 106 LEU A CA 1
ATOM 798 C C . LEU A 1 106 ? -9.210 -0.916 18.740 1.00 98.69 106 LEU A C 1
ATOM 800 O O . LEU A 1 106 ? -8.914 -2.094 18.945 1.00 98.69 106 LEU A O 1
ATOM 804 N N . GLY A 1 107 ? -8.943 0.041 19.621 1.00 97.25 107 GLY A N 1
ATOM 805 C CA . GLY A 1 107 ? -8.272 -0.212 20.888 1.00 97.25 107 GLY A CA 1
ATOM 806 C C . GLY A 1 107 ? -8.567 0.848 21.940 1.00 97.25 107 GLY A C 1
ATOM 807 O O . GLY A 1 107 ? -9.257 1.837 21.700 1.00 97.25 107 GLY A O 1
ATOM 808 N N . SER A 1 108 ? -8.023 0.633 23.140 1.00 96.94 108 SER A N 1
ATOM 809 C CA . SER A 1 108 ? -8.139 1.575 24.264 1.00 96.94 108 SER A CA 1
ATOM 810 C C . SER A 1 108 ? -9.584 1.986 24.593 1.00 96.94 108 SER A C 1
ATOM 812 O O . SER A 1 108 ? -9.823 3.142 24.933 1.00 96.94 108 SER A O 1
ATOM 814 N N . PHE A 1 109 ? -10.529 1.046 24.503 1.00 98.25 109 PHE A N 1
ATOM 815 C CA . PHE A 1 109 ? -11.945 1.263 24.805 1.00 98.25 109 PHE A CA 1
ATOM 816 C C . PHE A 1 109 ? -12.142 1.873 26.208 1.00 98.25 109 PHE A C 1
ATOM 818 O O . PHE A 1 109 ? -11.486 1.469 27.176 1.00 98.25 109 PHE A O 1
ATOM 825 N N . LYS A 1 110 ? -13.040 2.858 26.326 1.00 98.25 110 LYS A N 1
ATOM 826 C CA . LYS A 1 110 ? -13.408 3.539 27.581 1.00 98.25 110 LYS A CA 1
ATOM 827 C C . LYS A 1 110 ? -14.923 3.551 27.778 1.00 98.25 110 LYS A C 1
ATOM 829 O O . LYS A 1 110 ? -15.685 3.325 26.844 1.00 98.25 110 LYS A O 1
ATOM 834 N N . GLY A 1 111 ? -15.353 3.818 29.013 1.00 97.19 111 GLY A N 1
ATOM 835 C CA . GLY A 1 111 ? -16.778 3.903 29.356 1.00 97.19 111 GLY A CA 1
ATOM 836 C C . GLY A 1 111 ? -17.491 2.552 29.442 1.00 97.19 111 GLY A C 1
ATOM 837 O O . GLY A 1 111 ? -18.713 2.504 29.430 1.00 97.19 111 GLY A O 1
ATOM 838 N N . GLY A 1 112 ? -16.741 1.447 29.512 1.00 97.19 112 GLY A N 1
ATOM 839 C CA . GLY A 1 112 ? -17.296 0.092 29.569 1.00 97.19 112 GLY A CA 1
ATOM 840 C C . GLY A 1 112 ? -17.665 -0.507 28.210 1.00 97.19 112 GLY A C 1
ATOM 841 O O . GLY A 1 112 ? -18.115 -1.649 28.175 1.00 97.19 112 GLY A O 1
ATOM 842 N N . ALA A 1 113 ? -17.463 0.222 27.105 1.00 97.81 113 ALA A N 1
ATOM 843 C CA . ALA A 1 113 ? -17.583 -0.352 25.769 1.00 97.81 113 ALA A CA 1
ATOM 844 C C . ALA A 1 113 ? -16.562 -1.474 25.555 1.00 97.81 113 ALA A C 1
ATOM 846 O O . ALA A 1 113 ? -15.448 -1.441 26.088 1.00 97.81 113 ALA A O 1
ATOM 847 N N . VAL A 1 114 ? -16.938 -2.445 24.730 1.00 97.56 114 VAL A N 1
ATOM 848 C CA . VAL A 1 114 ? -16.086 -3.575 24.346 1.00 97.56 114 VAL A CA 1
ATOM 849 C C . VAL A 1 114 ? -15.986 -3.677 22.825 1.00 97.56 114 VAL A C 1
ATOM 851 O O . VAL A 1 114 ? -16.761 -3.057 22.094 1.00 97.56 114 VAL A O 1
ATOM 854 N N . ALA A 1 115 ? -15.017 -4.450 22.338 1.00 98.00 115 ALA A N 1
ATOM 855 C CA . ALA A 1 115 ? -14.913 -4.754 20.917 1.00 98.00 115 ALA A CA 1
ATOM 856 C C . ALA A 1 115 ? -16.156 -5.521 20.438 1.00 98.00 115 ALA A C 1
ATOM 858 O O . ALA A 1 115 ? -16.624 -6.431 21.126 1.00 98.00 115 ALA A O 1
ATOM 859 N N . GLY A 1 116 ? -16.679 -5.149 19.272 1.00 97.19 116 GLY A N 1
ATOM 860 C CA . GLY A 1 116 ? -17.645 -5.962 18.544 1.00 97.19 116 GLY A CA 1
ATOM 861 C C . GLY A 1 116 ? -16.976 -6.858 17.503 1.00 97.19 116 GLY A C 1
ATOM 862 O O . GLY A 1 116 ? -15.799 -7.201 17.627 1.00 97.19 116 GLY A O 1
ATOM 863 N N . ASP A 1 117 ? -17.740 -7.241 16.483 1.00 96.69 117 ASP A N 1
ATOM 864 C CA . ASP A 1 117 ? -17.377 -8.314 15.552 1.00 96.69 117 ASP A CA 1
ATOM 865 C C . ASP A 1 117 ? -16.247 -7.931 14.585 1.00 96.69 117 ASP A C 1
ATOM 867 O O . ASP A 1 117 ? -15.482 -8.793 14.155 1.00 96.69 117 ASP A O 1
ATOM 871 N N . ILE A 1 118 ? -16.097 -6.636 14.277 1.00 97.88 118 ILE A N 1
ATOM 872 C CA . ILE A 1 118 ? -15.077 -6.131 13.344 1.00 97.88 118 ILE A CA 1
ATOM 873 C C . ILE A 1 118 ? -14.157 -5.133 14.067 1.00 97.88 118 ILE A C 1
ATOM 875 O O . ILE A 1 118 ? -14.288 -3.921 13.899 1.00 97.88 118 ILE A O 1
ATOM 879 N N . PRO A 1 119 ? -13.206 -5.599 14.899 1.00 97.25 119 PRO A N 1
ATOM 880 C CA . PRO A 1 119 ? -12.273 -4.721 15.607 1.00 97.25 119 PRO A CA 1
ATOM 881 C C . PRO A 1 119 ? -11.076 -4.284 14.747 1.00 97.25 119 PRO A C 1
ATOM 883 O O . PRO A 1 119 ? -10.256 -3.482 15.200 1.00 97.25 119 PRO A O 1
ATOM 886 N N . LYS A 1 120 ? -10.934 -4.834 13.535 1.00 98.00 120 LYS A N 1
ATOM 887 C CA . LYS A 1 120 ? -9.858 -4.547 12.578 1.00 98.00 120 LYS A CA 1
ATOM 888 C C . LYS A 1 120 ? -10.414 -4.515 11.159 1.00 98.00 120 LYS A C 1
ATOM 890 O O . LYS A 1 120 ? -11.292 -5.310 10.840 1.00 98.00 120 LYS A O 1
ATOM 895 N N . CYS A 1 121 ? -9.868 -3.642 10.328 1.00 95.94 121 CYS A N 1
ATOM 896 C CA . CYS A 1 121 ? -10.185 -3.540 8.906 1.00 95.94 121 CYS A CA 1
ATOM 897 C C . CYS A 1 121 ? -8.977 -2.976 8.145 1.00 95.94 121 CYS A C 1
ATOM 899 O O . CYS A 1 121 ? -7.985 -2.576 8.763 1.00 95.94 121 CYS A O 1
ATOM 901 N N . ASN A 1 122 ? -9.071 -2.928 6.819 1.00 95.50 122 ASN A N 1
ATOM 902 C CA . ASN A 1 122 ? -8.122 -2.211 5.974 1.00 95.50 122 ASN A CA 1
ATOM 903 C C . ASN A 1 122 ? -8.808 -1.011 5.312 1.00 95.50 122 ASN A C 1
ATOM 905 O O . ASN A 1 122 ? -9.942 -1.117 4.851 1.00 95.50 122 ASN A O 1
ATOM 909 N N . LEU A 1 123 ? -8.108 0.116 5.242 1.00 96.25 123 LEU A N 1
ATOM 910 C CA . LEU A 1 123 ? -8.381 1.159 4.256 1.00 96.25 123 LEU A CA 1
ATOM 911 C C . LEU A 1 123 ? -7.426 0.935 3.083 1.00 96.25 123 LEU A C 1
ATOM 913 O O . LEU A 1 123 ? -6.225 0.840 3.309 1.00 96.25 123 LEU A O 1
ATOM 917 N N . ILE A 1 124 ? -7.949 0.826 1.871 1.00 94.56 124 ILE A N 1
ATOM 918 C CA . ILE A 1 124 ? -7.174 0.735 0.637 1.00 94.56 124 ILE A CA 1
ATOM 919 C C . ILE A 1 124 ? -7.137 2.120 -0.002 1.00 94.56 124 ILE A C 1
ATOM 921 O O . ILE A 1 124 ? -8.195 2.720 -0.226 1.00 94.56 124 ILE A O 1
ATOM 925 N N . ILE A 1 125 ? -5.931 2.605 -0.267 1.00 93.56 125 ILE A N 1
ATOM 926 C CA . ILE A 1 125 ? -5.673 3.768 -1.105 1.00 93.56 125 ILE A CA 1
ATOM 927 C C . ILE A 1 125 ? -5.516 3.222 -2.523 1.00 93.56 125 ILE A C 1
ATOM 929 O O . ILE A 1 125 ? -4.616 2.431 -2.789 1.00 93.56 125 ILE A O 1
ATOM 933 N N . VAL A 1 126 ? -6.491 3.528 -3.372 1.00 92.12 126 VAL A N 1
ATOM 934 C CA . VAL A 1 126 ? -6.562 3.029 -4.746 1.00 92.12 126 VAL A CA 1
ATOM 935 C C . VAL A 1 126 ? -5.752 3.963 -5.625 1.00 92.12 126 VAL A C 1
ATOM 937 O O . VAL A 1 126 ? -6.124 5.137 -5.745 1.00 92.12 126 VAL A O 1
ATOM 940 N N . ASP A 1 127 ? -4.707 3.402 -6.226 1.00 87.50 127 ASP A N 1
ATOM 941 C CA . ASP A 1 127 ? -3.805 4.099 -7.139 1.00 87.50 127 ASP A CA 1
ATOM 942 C C . ASP A 1 127 ? -4.614 4.607 -8.340 1.00 87.50 127 ASP A C 1
ATOM 944 O O . ASP A 1 127 ? -5.367 3.847 -8.976 1.00 87.50 127 ASP A O 1
ATOM 948 N N . ASP A 1 128 ? -4.552 5.912 -8.600 1.00 82.62 128 ASP A N 1
ATOM 949 C CA . ASP A 1 128 ? -5.152 6.509 -9.795 1.00 82.62 128 ASP A CA 1
ATOM 950 C C . ASP A 1 128 ? -4.130 7.002 -10.819 1.00 82.62 128 ASP A C 1
ATOM 952 O O . ASP A 1 128 ? -4.522 7.449 -11.909 1.00 82.62 128 ASP A O 1
ATOM 956 N N . ASP A 1 129 ? -2.846 6.766 -10.550 1.00 81.31 129 ASP A N 1
ATOM 957 C CA . ASP A 1 129 ? -1.790 6.962 -11.510 1.00 81.31 129 ASP A CA 1
ATOM 958 C C . ASP A 1 129 ? -1.799 5.863 -12.568 1.00 81.31 129 ASP A C 1
ATOM 960 O O . ASP A 1 129 ? -1.900 4.653 -12.350 1.00 81.31 129 ASP A O 1
ATOM 964 N N . SER A 1 130 ? -1.667 6.311 -13.808 1.00 72.69 130 SER A N 1
ATOM 965 C CA . SER A 1 130 ? -1.408 5.406 -14.913 1.00 72.69 130 SER A CA 1
ATOM 966 C C . SER A 1 130 ? 0.086 5.385 -15.159 1.00 72.69 130 SER A C 1
ATOM 968 O O . SER A 1 130 ? 0.720 6.434 -15.298 1.00 72.69 130 SER A O 1
ATOM 970 N N . ALA A 1 131 ? 0.655 4.188 -15.307 1.00 59.44 131 ALA A N 1
ATOM 971 C CA . ALA A 1 131 ? 1.921 4.074 -16.005 1.00 59.44 131 ALA A CA 1
ATOM 972 C C . ALA A 1 131 ? 1.705 4.719 -17.368 1.00 59.44 131 ALA A C 1
ATOM 974 O O . ALA A 1 131 ? 1.000 4.163 -18.215 1.00 59.44 131 ALA A O 1
ATOM 975 N N . ILE A 1 132 ? 2.286 5.903 -17.572 1.00 52.31 132 ILE A N 1
ATOM 976 C CA . ILE A 1 132 ? 2.386 6.496 -18.895 1.00 52.31 132 ILE A CA 1
ATOM 977 C C . ILE A 1 132 ? 3.348 5.589 -19.661 1.00 52.31 132 ILE A C 1
ATOM 979 O O . ILE A 1 132 ? 4.534 5.864 -19.829 1.00 52.31 132 ILE A O 1
ATOM 983 N N . GLY A 1 133 ? 2.824 4.468 -20.148 1.00 46.41 133 GLY A N 1
ATOM 984 C CA . GLY A 1 133 ? 3.293 3.897 -21.379 1.00 46.41 133 GLY A CA 1
ATOM 985 C C . GLY A 1 133 ? 3.020 4.969 -22.411 1.00 46.41 133 GLY A C 1
ATOM 986 O O . GLY A 1 133 ? 1.927 5.033 -22.966 1.00 46.41 133 GLY A O 1
ATOM 987 N N . ILE A 1 134 ? 4.001 5.840 -22.653 1.00 40.53 134 ILE A N 1
ATOM 988 C CA . ILE A 1 134 ? 4.059 6.516 -23.933 1.00 40.53 134 ILE A CA 1
ATOM 989 C C . ILE A 1 134 ? 4.163 5.389 -24.959 1.00 40.53 134 ILE A C 1
ATOM 991 O O . ILE A 1 134 ? 5.240 4.881 -25.265 1.00 40.53 134 ILE A O 1
ATOM 995 N N . GLN A 1 135 ? 3.021 4.928 -25.467 1.00 43.03 135 GLN A N 1
ATOM 996 C CA . GLN A 1 135 ? 3.017 4.283 -26.757 1.00 43.03 135 GLN A CA 1
ATOM 997 C C . GLN A 1 135 ? 3.582 5.354 -27.675 1.00 43.03 135 GLN A C 1
ATOM 999 O O . GLN A 1 135 ? 2.943 6.388 -27.879 1.00 43.03 135 GLN A O 1
ATOM 1004 N N . GLY A 1 136 ? 4.842 5.169 -28.088 1.00 47.34 136 GLY A N 1
ATOM 1005 C CA . GLY A 1 136 ? 5.505 6.104 -28.983 1.00 47.34 136 GLY A CA 1
ATOM 1006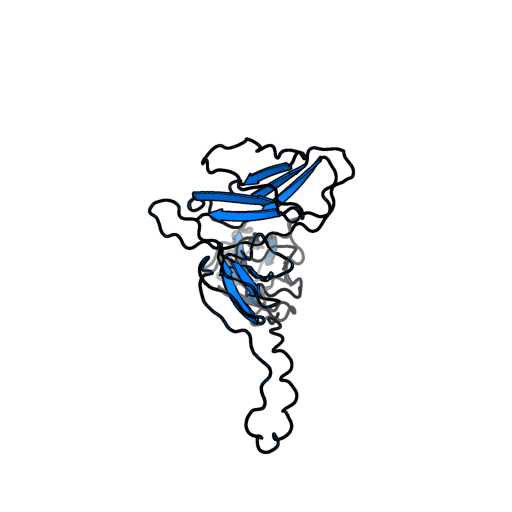 C C . GLY A 1 136 ? 4.527 6.423 -30.098 1.00 47.34 136 GLY A C 1
ATOM 1007 O O . GLY A 1 136 ? 3.858 5.500 -30.575 1.00 47.34 136 GLY A O 1
ATOM 1008 N N . ILE A 1 137 ? 4.376 7.715 -30.414 1.00 41.66 137 ILE A N 1
ATOM 1009 C CA . ILE A 1 137 ? 3.479 8.180 -31.472 1.00 41.66 137 ILE A CA 1
ATOM 1010 C C . ILE A 1 137 ? 3.527 7.163 -32.609 1.00 41.66 137 ILE A C 1
ATOM 1012 O O . ILE A 1 137 ? 4.610 6.824 -33.095 1.00 41.66 137 ILE A O 1
ATOM 1016 N N . GLN A 1 138 ? 2.380 6.577 -32.954 1.00 48.97 138 GLN A N 1
ATOM 1017 C CA . GLN A 1 138 ? 2.332 5.728 -34.131 1.00 48.97 138 GLN A CA 1
ATOM 1018 C C . GLN A 1 138 ? 2.801 6.627 -35.269 1.00 48.97 138 GLN A C 1
ATOM 1020 O O . GLN A 1 138 ? 2.147 7.633 -35.547 1.00 48.97 138 GLN A O 1
ATOM 1025 N N . GLY A 1 139 ? 3.978 6.323 -35.828 1.00 51.69 139 GLY A N 1
ATOM 1026 C CA . GLY A 1 139 ? 4.551 7.121 -36.904 1.00 51.69 139 GLY A CA 1
ATOM 1027 C C . GLY A 1 139 ? 3.480 7.343 -37.961 1.00 51.69 139 GLY A C 1
ATOM 1028 O O . GLY A 1 139 ? 2.669 6.437 -38.192 1.00 51.69 139 GLY A O 1
ATOM 1029 N N . GLU A 1 140 ? 3.428 8.553 -38.528 1.00 56.81 140 GLU A N 1
ATOM 1030 C CA . GLU A 1 140 ? 2.451 8.881 -39.564 1.00 56.81 140 GLU A CA 1
ATOM 1031 C C . GLU A 1 140 ? 2.365 7.715 -40.544 1.00 56.81 140 GLU A C 1
ATOM 1033 O O . GLU A 1 140 ? 3.388 7.159 -40.957 1.00 56.81 140 GLU A O 1
ATOM 1038 N N . LYS A 1 141 ? 1.136 7.274 -40.833 1.00 52.28 141 LYS A N 1
ATOM 1039 C CA . LYS A 1 141 ? 0.906 6.181 -41.770 1.00 52.28 141 LYS A CA 1
ATOM 1040 C C . LYS A 1 141 ? 1.629 6.553 -43.058 1.00 52.28 141 LYS A C 1
ATOM 1042 O O . LYS A 1 141 ? 1.186 7.471 -43.739 1.00 52.28 141 LYS A O 1
ATOM 1047 N N . GLY A 1 142 ? 2.726 5.849 -43.342 1.00 50.28 142 GLY A N 1
ATOM 1048 C CA . GLY A 1 142 ? 3.535 6.126 -44.517 1.00 50.28 142 GLY A CA 1
ATOM 1049 C C . GLY A 1 142 ? 2.643 6.150 -45.749 1.00 50.28 142 GLY A C 1
ATOM 1050 O O . GLY A 1 142 ? 1.738 5.309 -45.875 1.00 50.28 142 GLY A O 1
ATOM 1051 N N . ASP A 1 143 ? 2.876 7.128 -46.621 1.00 55.62 143 ASP A N 1
ATOM 1052 C CA . ASP A 1 143 ? 2.225 7.181 -47.921 1.00 55.62 143 ASP A CA 1
ATOM 1053 C C . ASP A 1 143 ? 2.295 5.803 -48.581 1.00 55.62 143 ASP A C 1
ATOM 1055 O O . ASP A 1 143 ? 3.245 5.036 -48.383 1.00 55.62 143 ASP A O 1
ATOM 1059 N N . LYS A 1 144 ? 1.242 5.447 -49.325 1.00 49.72 144 LYS A N 1
ATOM 1060 C CA . LYS A 1 144 ? 1.182 4.174 -50.049 1.00 49.72 144 LYS A CA 1
ATOM 1061 C C . LYS A 1 144 ? 2.472 4.047 -50.861 1.00 49.72 144 LYS A C 1
ATOM 1063 O O . LYS A 1 144 ? 2.649 4.800 -51.809 1.00 49.72 144 LYS A O 1
ATOM 1068 N N . GLY A 1 145 ? 3.331 3.103 -50.470 1.00 46.47 145 GLY A N 1
ATOM 1069 C CA . GLY A 1 145 ? 4.631 2.927 -51.102 1.00 46.47 145 GLY A CA 1
ATOM 1070 C C . GLY A 1 145 ? 4.474 2.782 -52.608 1.00 46.47 145 GLY A C 1
ATOM 1071 O O . GLY A 1 145 ? 3.645 1.986 -53.075 1.00 46.47 145 GLY A O 1
ATOM 1072 N N . ASP A 1 146 ? 5.261 3.558 -53.347 1.00 50.62 146 ASP A N 1
ATOM 1073 C CA . ASP A 1 146 ? 5.433 3.338 -54.771 1.00 50.62 146 ASP A CA 1
ATOM 1074 C C . ASP A 1 146 ? 5.824 1.876 -54.999 1.00 50.62 146 ASP A C 1
ATOM 1076 O O . ASP A 1 146 ? 6.491 1.235 -54.178 1.00 50.62 146 ASP A O 1
ATOM 1080 N N . LYS A 1 147 ? 5.312 1.317 -56.097 1.00 46.84 147 LYS A N 1
ATOM 1081 C CA . LYS A 1 147 ? 5.560 -0.065 -56.507 1.00 46.84 147 LYS A CA 1
ATOM 1082 C C . LYS A 1 147 ? 7.068 -0.317 -56.434 1.00 46.84 147 LYS A C 1
ATOM 1084 O O . LYS A 1 147 ? 7.814 0.321 -57.160 1.00 46.84 147 LYS A O 1
ATOM 1089 N N . GLY A 1 148 ? 7.474 -1.221 -55.539 1.00 40.94 148 GLY A N 1
ATOM 1090 C CA . GLY A 1 148 ? 8.878 -1.439 -55.213 1.00 40.94 148 GLY A CA 1
ATOM 1091 C C . GLY A 1 148 ? 9.720 -1.717 -56.450 1.00 40.94 148 GLY A C 1
ATOM 1092 O O . GLY A 1 148 ? 9.495 -2.711 -57.147 1.00 40.94 148 GLY A O 1
ATOM 1093 N N . ASP A 1 149 ? 10.698 -0.848 -56.678 1.00 39.16 149 ASP A N 1
ATOM 1094 C CA . ASP A 1 149 ? 11.810 -1.145 -57.558 1.00 39.16 149 ASP A CA 1
ATOM 1095 C C . ASP A 1 149 ? 12.668 -2.232 -56.903 1.00 39.16 149 ASP A C 1
ATOM 1097 O O . ASP A 1 149 ? 13.014 -2.191 -55.720 1.00 39.16 149 ASP A O 1
ATOM 1101 N N . THR A 1 150 ? 12.962 -3.259 -57.692 1.00 41.84 150 THR A N 1
ATOM 1102 C CA . THR A 1 150 ? 13.913 -4.328 -57.391 1.00 41.84 150 THR A CA 1
ATOM 1103 C C . THR A 1 150 ? 15.229 -3.768 -56.848 1.00 41.84 150 THR A C 1
ATOM 1105 O O . THR A 1 150 ? 15.761 -2.799 -57.380 1.00 41.84 150 THR A O 1
ATOM 1108 N N . GLY A 1 151 ? 15.730 -4.402 -55.783 1.00 43.56 151 GLY A N 1
ATOM 1109 C CA . GLY A 1 151 ? 16.762 -3.879 -54.891 1.00 43.56 151 GLY A CA 1
ATOM 1110 C C . GLY A 1 151 ? 17.998 -3.270 -55.555 1.00 43.56 151 GLY A C 1
ATOM 1111 O O . GLY A 1 151 ? 18.648 -3.880 -56.402 1.00 43.56 151 GLY A O 1
ATOM 1112 N N . LEU A 1 152 ? 18.358 -2.089 -55.058 1.00 36.09 152 LEU A N 1
ATOM 1113 C CA . LEU A 1 152 ? 19.669 -1.470 -55.206 1.00 36.09 152 LEU A CA 1
ATOM 1114 C C . LEU A 1 152 ? 20.280 -1.365 -53.802 1.00 36.09 152 LEU A C 1
ATOM 1116 O O . LEU A 1 152 ? 19.697 -0.766 -52.902 1.00 36.09 152 LEU A O 1
ATOM 1120 N N . GLY A 1 153 ? 21.403 -2.056 -53.605 1.00 42.78 153 GLY A N 1
ATOM 1121 C CA . GLY A 1 153 ? 22.010 -2.319 -52.305 1.00 42.78 153 GLY A CA 1
ATOM 1122 C C . GLY A 1 153 ? 22.543 -1.080 -51.588 1.00 42.78 153 GLY A C 1
ATOM 1123 O O . GLY A 1 153 ? 23.328 -0.310 -52.135 1.00 42.78 153 GLY A O 1
ATOM 1124 N N . LEU A 1 154 ? 22.180 -0.967 -50.313 1.00 40.25 154 LEU A N 1
ATOM 1125 C CA . LEU A 1 154 ? 23.039 -0.389 -49.288 1.00 40.25 154 LEU A CA 1
ATOM 1126 C C . LEU A 1 154 ? 23.472 -1.562 -48.408 1.00 40.25 154 LEU A C 1
ATOM 1128 O O . LEU A 1 154 ? 22.625 -2.264 -47.857 1.00 40.25 154 LEU A O 1
ATOM 1132 N N . GLU A 1 155 ? 24.772 -1.842 -48.372 1.00 53.22 155 GLU A N 1
ATOM 1133 C CA . GLU A 1 155 ? 25.339 -2.971 -47.632 1.00 53.22 155 GLU A CA 1
ATOM 1134 C C . GLU A 1 155 ? 24.971 -2.881 -46.147 1.00 53.22 155 GLU A C 1
ATOM 1136 O O . GLU A 1 155 ? 25.343 -1.937 -45.449 1.00 53.22 155 GLU A O 1
ATOM 1141 N N . GLY A 1 156 ? 24.209 -3.865 -45.673 1.00 70.19 156 GLY A N 1
ATOM 1142 C CA . GLY A 1 156 ? 23.952 -4.059 -44.252 1.00 70.19 156 GLY A CA 1
ATOM 1143 C C . GLY A 1 156 ? 25.187 -4.581 -43.516 1.00 70.19 156 GLY A C 1
ATOM 1144 O O . GLY A 1 156 ? 26.183 -4.975 -44.120 1.00 70.19 156 GLY A O 1
ATOM 1145 N N . ILE A 1 157 ? 25.102 -4.610 -42.184 1.00 80.50 157 ILE A N 1
ATOM 1146 C CA . ILE A 1 157 ? 26.101 -5.267 -41.335 1.00 80.50 157 ILE A CA 1
ATOM 1147 C C . ILE A 1 157 ? 26.138 -6.764 -41.674 1.00 80.50 157 ILE A C 1
ATOM 1149 O O . ILE A 1 157 ? 25.124 -7.457 -41.571 1.00 80.50 157 ILE A O 1
ATOM 1153 N N . ASN A 1 158 ? 27.317 -7.274 -42.021 1.00 87.38 158 ASN A N 1
ATOM 1154 C CA . ASN A 1 158 ? 27.549 -8.677 -42.346 1.00 87.38 158 ASN A CA 1
ATOM 1155 C C . ASN A 1 158 ? 28.063 -9.417 -41.108 1.00 87.38 158 ASN A C 1
ATOM 1157 O O . ASN A 1 158 ? 29.262 -9.456 -40.847 1.00 87.38 158 ASN A O 1
ATOM 1161 N N . TYR A 1 159 ? 27.177 -10.012 -40.309 1.00 88.12 159 TYR A N 1
ATOM 1162 C CA . TYR A 1 159 ? 27.622 -10.734 -39.114 1.00 88.12 159 TYR A CA 1
ATOM 1163 C C . TYR A 1 159 ? 28.315 -12.061 -39.473 1.00 88.12 159 TYR A C 1
ATOM 1165 O O . TYR A 1 159 ? 27.707 -12.959 -40.053 1.00 88.12 159 TYR A O 1
ATOM 1173 N N . LYS A 1 160 ? 29.594 -12.189 -39.104 1.00 86.56 160 LYS A N 1
ATOM 1174 C CA . LYS A 1 160 ? 30.474 -13.332 -39.400 1.00 86.56 160 LYS A CA 1
ATOM 1175 C C . LYS A 1 160 ? 30.634 -14.309 -38.229 1.00 86.56 160 LYS A C 1
ATOM 1177 O O . LYS A 1 160 ? 31.358 -15.293 -38.360 1.00 86.56 160 LYS A O 1
ATOM 1182 N N . GLY A 1 161 ? 29.966 -14.072 -37.099 1.00 83.00 161 GLY A N 1
ATOM 1183 C CA . GLY A 1 161 ? 30.104 -14.899 -35.897 1.00 83.00 161 GLY A CA 1
ATOM 1184 C C . GLY A 1 161 ? 31.377 -14.585 -35.104 1.00 83.00 161 GLY A C 1
ATOM 1185 O O . GLY A 1 161 ? 31.800 -13.435 -35.043 1.00 83.00 161 GLY A O 1
ATOM 1186 N N . ILE A 1 162 ? 31.970 -15.590 -34.454 1.00 84.81 162 ILE A N 1
ATOM 1187 C CA . ILE A 1 162 ? 33.159 -15.409 -33.601 1.00 84.81 162 ILE A CA 1
ATOM 1188 C C . ILE A 1 162 ? 34.370 -15.008 -34.459 1.00 84.81 162 ILE A C 1
ATOM 1190 O O . ILE A 1 162 ? 34.624 -15.620 -35.498 1.00 84.81 162 ILE A O 1
ATOM 1194 N N . TRP A 1 163 ? 35.127 -13.999 -34.019 1.00 89.94 163 TRP A N 1
ATOM 1195 C CA . TRP A 1 163 ? 36.353 -13.571 -34.694 1.00 89.94 163 TRP A CA 1
ATOM 1196 C C . TRP A 1 163 ? 37.379 -14.712 -34.768 1.00 89.94 163 TRP A C 1
ATOM 1198 O O . TRP A 1 163 ? 37.607 -15.432 -33.795 1.00 89.94 163 TRP A O 1
ATOM 1208 N N . ASN A 1 164 ? 38.017 -14.865 -35.927 1.00 85.31 164 ASN A N 1
ATOM 1209 C CA . ASN A 1 164 ? 38.983 -15.917 -36.205 1.00 85.31 164 ASN A CA 1
ATOM 1210 C C . ASN A 1 164 ? 40.273 -15.321 -36.777 1.00 85.31 164 ASN A C 1
ATOM 1212 O O . ASN A 1 164 ? 40.267 -14.701 -37.839 1.00 85.31 164 ASN A O 1
ATOM 1216 N N . GLN A 1 165 ? 41.395 -15.597 -36.111 1.00 86.44 165 GLN A N 1
ATOM 1217 C CA . GLN A 1 165 ? 42.719 -15.092 -36.485 1.00 86.44 165 GLN A CA 1
ATOM 1218 C C . GLN A 1 165 ? 43.162 -15.454 -37.915 1.00 86.44 165 GLN A C 1
ATOM 1220 O O . GLN A 1 165 ? 43.987 -14.754 -38.489 1.00 86.44 165 GLN A O 1
ATOM 1225 N N . ASN A 1 166 ? 42.628 -16.524 -38.509 1.00 90.38 166 ASN A N 1
ATOM 1226 C CA . ASN A 1 166 ? 43.000 -16.976 -39.853 1.00 90.38 166 ASN A CA 1
ATOM 1227 C C . ASN A 1 166 ? 42.085 -16.414 -40.954 1.00 90.38 166 ASN A C 1
ATOM 1229 O O . ASN A 1 166 ? 42.254 -16.754 -42.123 1.00 90.38 166 ASN A O 1
ATOM 1233 N N . THR A 1 167 ? 41.091 -15.601 -40.593 1.00 85.56 167 THR A N 1
ATOM 1234 C CA . THR A 1 167 ? 40.075 -15.091 -41.519 1.00 85.56 167 THR A CA 1
ATOM 1235 C C . THR A 1 167 ? 40.324 -13.607 -41.801 1.00 85.56 167 THR A C 1
ATOM 1237 O O . THR A 1 167 ? 40.442 -12.834 -40.851 1.00 85.56 167 THR A O 1
ATOM 1240 N N . PRO A 1 168 ? 40.445 -13.182 -43.073 1.00 94.75 168 PRO A N 1
ATOM 1241 C CA . PRO A 1 168 ? 40.365 -11.767 -43.419 1.00 94.75 168 PRO A CA 1
ATOM 1242 C C . PRO A 1 168 ? 38.919 -11.274 -43.280 1.00 94.75 168 PRO A C 1
ATOM 1244 O O . PRO A 1 168 ? 37.978 -12.042 -43.494 1.00 94.75 168 PRO A O 1
ATOM 1247 N N . TYR A 1 169 ? 38.747 -9.997 -42.956 1.00 95.69 169 TYR A N 1
ATOM 1248 C CA . TYR A 1 169 ? 37.434 -9.373 -42.787 1.00 95.69 169 TYR A CA 1
ATOM 1249 C C . TYR A 1 169 ? 37.325 -8.142 -43.672 1.00 95.69 169 TYR A C 1
ATOM 1251 O O . TYR A 1 169 ? 38.312 -7.442 -43.888 1.00 95.69 169 TYR A O 1
ATOM 1259 N N . SER A 1 170 ? 36.131 -7.895 -44.195 1.00 95.38 170 SER A N 1
ATOM 1260 C CA . SER A 1 170 ? 35.863 -6.736 -45.040 1.00 95.38 170 SER A CA 1
ATOM 1261 C C . SER A 1 170 ? 35.118 -5.652 -44.284 1.00 95.38 170 SER A C 1
ATOM 1263 O O . SER A 1 170 ? 34.481 -5.916 -43.261 1.00 95.38 170 SER A O 1
ATOM 1265 N N . LYS A 1 171 ? 35.153 -4.426 -44.810 1.00 91.81 171 LYS A N 1
ATOM 1266 C CA . LYS A 1 171 ? 34.302 -3.344 -44.306 1.00 91.81 171 LYS A CA 1
ATOM 1267 C C . LYS A 1 171 ? 32.855 -3.834 -44.156 1.00 91.81 171 LYS A C 1
ATOM 1269 O O . LYS A 1 171 ? 32.341 -4.534 -45.023 1.00 91.81 171 LYS A O 1
ATOM 1274 N N . ASN A 1 172 ? 32.211 -3.441 -43.060 1.00 88.81 172 ASN A N 1
ATOM 1275 C CA . ASN A 1 172 ? 30.860 -3.845 -42.657 1.00 88.81 172 ASN A CA 1
ATOM 1276 C C . ASN A 1 172 ? 30.724 -5.284 -42.127 1.00 88.81 172 ASN A C 1
ATOM 1278 O O . ASN A 1 172 ? 29.630 -5.648 -41.689 1.00 88.81 172 ASN A O 1
ATOM 1282 N N . ASP A 1 173 ? 31.790 -6.091 -42.086 1.00 94.75 173 ASP A N 1
ATOM 1283 C CA . ASP A 1 173 ? 31.760 -7.351 -41.341 1.00 94.75 173 ASP A CA 1
ATOM 1284 C C . ASP A 1 173 ? 31.666 -7.076 -39.837 1.00 94.75 173 ASP A C 1
ATOM 1286 O O . ASP A 1 173 ? 32.431 -6.287 -39.286 1.00 94.75 173 ASP A O 1
ATOM 1290 N N . ALA A 1 174 ? 30.748 -7.750 -39.152 1.00 92.44 174 ALA A N 1
ATOM 1291 C CA . ALA A 1 174 ? 30.662 -7.731 -37.699 1.00 92.44 174 ALA A CA 1
ATOM 1292 C C . ALA A 1 174 ? 31.085 -9.076 -37.115 1.00 92.44 174 ALA A C 1
ATOM 1294 O O . ALA A 1 174 ? 30.675 -10.132 -37.595 1.00 92.44 174 ALA A O 1
ATOM 1295 N N . VAL A 1 175 ? 31.878 -9.039 -36.051 1.00 88.62 175 VAL A N 1
ATOM 1296 C CA . VAL A 1 175 ? 32.399 -10.226 -35.368 1.00 88.62 175 VAL A CA 1
ATOM 1297 C C . VAL A 1 175 ? 32.155 -10.141 -33.871 1.00 88.62 175 VAL A C 1
ATOM 1299 O O . VAL A 1 175 ? 32.082 -9.057 -33.297 1.00 88.62 175 VAL A O 1
ATOM 1302 N N . PHE A 1 176 ? 32.077 -11.300 -33.232 1.00 78.75 176 PHE A N 1
ATOM 1303 C CA . PHE A 1 176 ? 32.064 -11.432 -31.784 1.00 78.75 176 PHE A CA 1
ATOM 1304 C C . PHE A 1 176 ? 33.475 -11.762 -31.283 1.00 78.75 176 PHE A C 1
ATOM 1306 O O . PHE A 1 176 ? 34.036 -12.795 -31.653 1.00 78.75 176 PHE A O 1
ATOM 1313 N N . ALA A 1 177 ? 34.062 -10.899 -30.456 1.00 71.25 177 ALA A N 1
ATOM 1314 C CA . ALA A 1 177 ? 35.419 -11.044 -29.929 1.00 71.25 177 ALA A CA 1
ATOM 1315 C C . ALA A 1 177 ? 35.447 -10.723 -28.428 1.00 71.25 177 ALA A C 1
ATOM 1317 O O . ALA A 1 177 ? 34.923 -9.699 -28.002 1.00 71.25 177 ALA A O 1
ATOM 1318 N N . MET A 1 178 ? 36.037 -11.613 -27.618 1.00 69.06 178 MET A N 1
ATOM 1319 C CA . MET A 1 178 ? 36.145 -11.469 -26.150 1.00 69.06 178 MET A CA 1
ATOM 1320 C C . MET A 1 178 ? 34.830 -11.108 -25.431 1.00 69.06 178 MET A C 1
ATOM 1322 O O . MET A 1 178 ? 34.839 -10.467 -24.386 1.00 69.06 178 MET A O 1
ATOM 1326 N N . GLY A 1 179 ? 33.691 -11.560 -25.960 1.00 60.28 179 GLY A N 1
ATOM 1327 C CA . GLY A 1 179 ? 32.391 -11.313 -25.341 1.00 60.28 179 GLY A CA 1
ATOM 1328 C C . GLY A 1 179 ? 31.661 -10.078 -25.857 1.00 60.28 179 GLY A C 1
ATOM 1329 O O . GLY A 1 179 ? 30.529 -9.881 -25.447 1.00 60.28 179 GLY A O 1
ATOM 1330 N N . ASP A 1 180 ? 32.244 -9.300 -26.769 1.00 72.31 180 ASP A N 1
ATOM 1331 C CA . ASP A 1 180 ? 31.659 -8.079 -27.326 1.00 72.31 180 ASP A CA 1
ATOM 1332 C C . ASP A 1 180 ? 31.546 -8.154 -28.861 1.00 72.31 180 ASP A C 1
ATOM 1334 O O . ASP A 1 180 ? 32.191 -8.976 -29.515 1.00 72.31 180 ASP A O 1
ATOM 1338 N N . THR A 1 181 ? 30.703 -7.305 -29.456 1.00 80.81 181 THR A N 1
ATOM 1339 C CA . THR A 1 181 ? 30.494 -7.244 -30.913 1.00 80.81 181 THR A CA 1
ATOM 1340 C C . THR A 1 181 ? 31.202 -6.039 -31.522 1.00 80.81 181 THR A C 1
ATOM 1342 O O . THR A 1 181 ? 30.934 -4.894 -31.148 1.00 80.81 181 THR A O 1
ATOM 1345 N N . TYR A 1 182 ? 32.046 -6.297 -32.520 1.00 84.31 182 TYR A N 1
ATOM 1346 C CA . TYR A 1 182 ? 32.841 -5.298 -33.229 1.00 84.31 182 TYR A CA 1
ATOM 1347 C C . TYR A 1 182 ? 32.468 -5.245 -34.708 1.00 84.31 182 TYR A C 1
ATOM 1349 O O . TYR A 1 182 ? 32.289 -6.286 -35.335 1.00 84.31 182 TYR A O 1
ATOM 1357 N N . LEU A 1 183 ? 32.389 -4.038 -35.266 1.00 92.31 183 LEU A N 1
ATOM 1358 C CA . LEU A 1 183 ? 32.174 -3.780 -36.688 1.00 92.31 183 LEU A CA 1
ATOM 1359 C C . LEU A 1 183 ? 33.494 -3.388 -37.352 1.00 92.31 183 LEU A C 1
ATOM 1361 O O . LEU A 1 183 ? 34.176 -2.474 -36.885 1.00 92.31 183 LEU A O 1
ATOM 1365 N N . CYS A 1 184 ? 33.831 -4.055 -38.450 1.00 94.50 184 CYS A N 1
ATOM 1366 C CA . CYS A 1 184 ? 34.996 -3.758 -39.263 1.00 94.50 184 CYS A CA 1
ATOM 1367 C C . CYS A 1 184 ? 34.738 -2.499 -40.099 1.00 94.50 184 CYS A C 1
ATOM 1369 O O . CYS A 1 184 ? 33.769 -2.413 -40.858 1.00 94.50 184 CYS A O 1
ATOM 1371 N N . LEU A 1 185 ? 35.604 -1.502 -39.956 1.00 87.94 185 LEU A N 1
ATOM 1372 C CA . LEU A 1 185 ? 35.474 -0.194 -40.599 1.00 87.94 185 LEU A CA 1
ATOM 1373 C C . LEU A 1 185 ? 36.085 -0.156 -42.008 1.00 87.94 185 LEU A C 1
ATOM 1375 O O . LEU A 1 185 ? 35.797 0.765 -42.778 1.00 87.94 185 LEU A O 1
ATOM 1379 N N . GLN A 1 186 ? 36.920 -1.141 -42.341 1.00 90.38 186 GLN A N 1
ATOM 1380 C CA . GLN A 1 186 ? 37.696 -1.233 -43.579 1.00 90.38 186 GLN A CA 1
ATOM 1381 C C . GLN A 1 186 ? 38.116 -2.682 -43.851 1.00 90.38 186 GLN A C 1
ATOM 1383 O O . GLN A 1 186 ? 38.043 -3.512 -42.955 1.00 90.38 186 GLN A O 1
ATOM 1388 N N . ASP A 1 187 ? 38.595 -2.985 -45.056 1.00 95.06 187 ASP A N 1
ATOM 1389 C CA . ASP A 1 187 ? 39.133 -4.316 -45.348 1.00 95.06 187 ASP A CA 1
ATOM 1390 C C . ASP A 1 187 ? 40.437 -4.574 -44.581 1.00 95.06 187 ASP A C 1
ATOM 1392 O O . ASP A 1 187 ? 41.343 -3.736 -44.551 1.00 95.06 187 ASP A O 1
ATOM 1396 N N . VAL A 1 188 ? 40.543 -5.756 -43.977 1.00 94.94 188 VAL A N 1
ATOM 1397 C CA . VAL A 1 188 ? 41.692 -6.191 -43.182 1.00 94.94 188 VAL A CA 1
ATOM 1398 C C . VAL A 1 188 ? 42.121 -7.614 -43.534 1.00 94.94 188 VAL A C 1
ATOM 1400 O O . VAL A 1 188 ? 41.317 -8.502 -43.823 1.00 94.94 188 VAL A O 1
ATOM 1403 N N . THR A 1 189 ? 43.429 -7.855 -43.479 1.00 95.31 189 THR A N 1
ATOM 1404 C CA . THR A 1 189 ? 44.009 -9.193 -43.639 1.00 95.31 189 THR A CA 1
ATOM 1405 C C . THR A 1 189 ? 43.766 -10.062 -42.403 1.00 95.31 189 THR A C 1
ATOM 1407 O O . THR A 1 189 ? 43.494 -9.554 -41.313 1.00 95.31 189 THR A O 1
ATOM 1410 N N . ALA A 1 190 ? 43.934 -11.381 -42.552 1.00 93.75 190 ALA A N 1
ATOM 1411 C CA . ALA A 1 190 ? 43.933 -12.308 -41.422 1.00 93.75 190 ALA A CA 1
ATOM 1412 C C . ALA A 1 190 ? 44.901 -11.847 -40.311 1.00 93.75 190 ALA A C 1
ATOM 1414 O O . ALA A 1 190 ? 45.979 -11.318 -40.591 1.00 93.75 190 ALA A O 1
ATOM 1415 N N . GLY A 1 191 ? 44.495 -12.031 -39.054 1.00 87.06 191 GLY A N 1
ATOM 1416 C CA . GLY A 1 191 ? 45.260 -11.655 -37.861 1.00 87.06 191 GLY A CA 1
ATOM 1417 C C . GLY A 1 191 ? 45.026 -10.228 -37.351 1.00 87.06 191 GLY A C 1
ATOM 1418 O O . GLY A 1 191 ? 45.565 -9.870 -36.306 1.00 87.06 191 GLY A O 1
ATOM 1419 N N . ASN A 1 192 ? 44.215 -9.410 -38.034 1.00 92.12 192 ASN A N 1
ATOM 1420 C CA . ASN A 1 192 ? 43.853 -8.071 -37.560 1.00 92.12 192 ASN A CA 1
ATOM 1421 C C . ASN A 1 192 ? 42.802 -8.153 -36.432 1.00 92.12 192 ASN A C 1
ATOM 1423 O O . ASN A 1 192 ? 41.602 -8.258 -36.687 1.00 92.12 192 ASN A O 1
ATOM 1427 N N . ASP A 1 193 ? 43.282 -8.172 -35.186 1.00 82.50 193 ASP A N 1
ATOM 1428 C CA . ASP A 1 193 ? 42.478 -8.335 -33.967 1.00 82.50 193 ASP A CA 1
ATOM 1429 C C . ASP A 1 193 ? 41.652 -7.067 -33.630 1.00 82.50 193 ASP A C 1
ATOM 1431 O O . ASP A 1 193 ? 42.248 -5.990 -33.482 1.00 82.50 193 ASP A O 1
ATOM 1435 N N . PRO A 1 194 ? 40.317 -7.175 -33.452 1.00 78.06 194 PRO A N 1
ATOM 1436 C CA . PRO A 1 194 ? 39.432 -6.079 -33.056 1.00 78.06 194 PRO A CA 1
ATOM 1437 C C . PRO A 1 194 ? 39.809 -5.353 -31.764 1.00 78.06 194 PRO A C 1
ATOM 1439 O O . PRO A 1 194 ? 39.514 -4.168 -31.622 1.00 78.06 194 PRO A O 1
ATOM 1442 N N . LEU A 1 195 ? 40.476 -6.030 -30.830 1.00 75.19 195 LEU A N 1
ATOM 1443 C CA . LEU A 1 195 ? 40.865 -5.466 -29.533 1.00 75.19 195 LEU A CA 1
ATOM 1444 C C . LEU A 1 195 ? 42.142 -4.632 -29.618 1.00 75.19 195 LEU A C 1
ATOM 1446 O O . LEU A 1 195 ? 42.350 -3.726 -28.814 1.00 75.19 195 LEU A O 1
ATOM 1450 N N . MET A 1 196 ? 42.993 -4.939 -30.595 1.00 70.94 196 MET A N 1
ATOM 1451 C CA . MET A 1 196 ? 44.303 -4.311 -30.759 1.00 70.94 196 MET A CA 1
ATOM 1452 C C . MET A 1 196 ? 44.317 -3.261 -31.875 1.00 70.94 196 MET A C 1
ATOM 1454 O O . MET A 1 196 ? 45.234 -2.444 -31.929 1.00 70.94 196 MET A O 1
ATOM 1458 N N . ASN A 1 197 ? 43.307 -3.255 -32.753 1.00 77.06 197 ASN A N 1
ATOM 1459 C CA . ASN A 1 197 ? 43.263 -2.417 -33.954 1.00 77.06 197 ASN A CA 1
ATOM 1460 C C . ASN A 1 197 ? 42.003 -1.524 -33.999 1.00 77.06 197 ASN A C 1
ATOM 1462 O O . ASN A 1 197 ? 41.172 -1.676 -34.898 1.00 77.06 197 ASN A O 1
ATOM 1466 N N . PRO A 1 198 ? 41.861 -0.543 -33.084 1.00 80.38 198 PRO A N 1
ATOM 1467 C CA . PRO A 1 198 ? 40.668 0.309 -32.977 1.00 80.38 198 PRO A CA 1
ATOM 1468 C C . PRO A 1 198 ? 40.459 1.261 -34.169 1.00 80.38 198 PRO A C 1
ATOM 1470 O O . PRO A 1 198 ? 39.408 1.876 -34.304 1.00 80.38 198 PRO A O 1
ATOM 1473 N N . SER A 1 199 ? 41.454 1.407 -35.049 1.00 80.19 199 SER A N 1
ATOM 1474 C CA . SER A 1 199 ? 41.312 2.120 -36.326 1.00 80.19 199 SER A CA 1
ATOM 1475 C C . SER A 1 199 ? 40.614 1.285 -37.402 1.00 80.19 199 SER A C 1
ATOM 1477 O O . SER A 1 199 ? 40.104 1.838 -38.371 1.00 80.19 199 SER A O 1
ATOM 1479 N N . SER A 1 200 ? 40.609 -0.040 -37.245 1.00 81.94 200 SER A N 1
ATOM 1480 C CA . SER A 1 200 ? 39.994 -0.986 -38.181 1.00 81.94 200 SER A CA 1
ATOM 1481 C C . SER A 1 200 ? 38.683 -1.562 -37.650 1.00 81.94 200 SER A C 1
ATOM 1483 O O . SER A 1 200 ? 37.891 -2.076 -38.434 1.00 81.94 200 SER A O 1
ATOM 1485 N N . TRP A 1 201 ? 38.429 -1.445 -36.345 1.00 89.25 201 TRP A N 1
ATOM 1486 C CA . TRP A 1 201 ? 37.266 -2.012 -35.672 1.00 89.25 201 TRP A CA 1
ATOM 1487 C C . TRP A 1 201 ? 36.662 -1.024 -34.684 1.00 89.25 201 TRP A C 1
ATOM 1489 O O . TRP A 1 201 ? 37.381 -0.370 -33.932 1.00 89.25 201 TRP A O 1
ATOM 1499 N N . VAL A 1 202 ? 35.335 -0.964 -34.634 1.00 78.75 202 VAL A N 1
ATOM 1500 C CA . VAL A 1 202 ? 34.600 -0.206 -33.617 1.00 78.75 202 VAL A CA 1
ATOM 1501 C C . VAL A 1 202 ? 33.703 -1.136 -32.815 1.00 78.75 202 VAL A C 1
ATOM 1503 O O . VAL A 1 202 ? 33.057 -2.024 -33.369 1.00 78.75 202 VAL A O 1
ATOM 1506 N N . LEU A 1 203 ? 33.657 -0.931 -31.502 1.00 77.38 203 LEU A N 1
ATOM 1507 C CA . LEU A 1 203 ? 32.710 -1.612 -30.631 1.00 77.38 203 LEU A CA 1
ATOM 1508 C C . LEU A 1 203 ? 31.293 -1.103 -30.921 1.00 77.38 203 LEU A C 1
ATOM 1510 O O . LEU A 1 203 ? 31.038 0.095 -30.802 1.00 77.38 203 LEU A O 1
ATOM 1514 N N . ILE A 1 204 ? 30.374 -2.009 -31.256 1.00 74.62 204 ILE A N 1
ATOM 1515 C CA . ILE A 1 204 ? 28.977 -1.657 -31.560 1.00 74.62 204 ILE A CA 1
ATOM 1516 C C . ILE A 1 204 ? 27.971 -2.232 -30.564 1.00 74.62 204 ILE A C 1
ATOM 1518 O O . ILE A 1 204 ? 26.868 -1.706 -30.447 1.00 74.62 204 ILE A O 1
ATOM 1522 N N . ALA A 1 205 ? 28.339 -3.278 -29.824 1.00 66.69 205 ALA A N 1
ATOM 1523 C CA . ALA A 1 205 ? 27.524 -3.799 -28.734 1.00 66.69 205 ALA A CA 1
ATOM 1524 C C . ALA A 1 205 ? 28.395 -4.512 -27.700 1.00 66.69 205 ALA A C 1
ATOM 1526 O O . ALA A 1 205 ? 29.222 -5.351 -28.058 1.00 66.69 205 ALA A O 1
ATOM 1527 N N . TYR A 1 206 ? 28.168 -4.215 -26.420 1.00 56.59 206 TYR A N 1
ATOM 1528 C CA . TYR A 1 206 ? 28.692 -5.039 -25.335 1.00 56.59 206 TYR A CA 1
ATOM 1529 C C . TYR A 1 206 ? 27.886 -6.336 -25.263 1.00 56.59 206 TYR A C 1
ATOM 1531 O O . TYR A 1 206 ? 26.652 -6.281 -25.290 1.00 56.59 206 TYR A O 1
ATOM 1539 N N . GLY A 1 207 ? 28.539 -7.492 -25.184 1.00 49.84 207 GLY A N 1
ATOM 1540 C CA . GLY A 1 207 ? 27.817 -8.748 -25.008 1.00 49.84 207 GLY A CA 1
ATOM 1541 C C . GLY A 1 207 ? 27.570 -9.096 -23.537 1.00 49.84 207 GLY A C 1
ATOM 1542 O O . GLY A 1 207 ? 28.021 -8.405 -22.616 1.00 49.84 207 GLY A O 1
ATOM 1543 N N . PRO A 1 208 ? 26.792 -10.162 -23.290 1.00 43.59 208 PRO A N 1
ATOM 1544 C CA . PRO A 1 208 ? 26.528 -10.647 -21.943 1.00 43.59 208 PRO A CA 1
ATOM 1545 C C . PRO A 1 208 ? 27.821 -11.183 -21.313 1.00 43.59 208 PRO A C 1
ATOM 1547 O O . PRO A 1 208 ? 28.464 -12.080 -21.858 1.00 43.59 208 PRO A O 1
ATOM 1550 N N . GLN A 1 209 ? 28.204 -10.655 -20.146 1.00 39.16 209 GLN A N 1
ATOM 1551 C CA . GLN A 1 209 ? 29.367 -11.168 -19.423 1.00 39.16 209 GLN A CA 1
ATOM 1552 C C . GLN A 1 209 ? 29.019 -12.497 -18.745 1.00 39.16 209 GLN A C 1
ATOM 1554 O O . GLN A 1 209 ? 28.304 -12.534 -17.744 1.00 39.16 209 GLN A O 1
ATOM 1559 N N . TYR A 1 210 ? 29.527 -13.599 -19.296 1.00 30.39 210 TYR A N 1
ATOM 1560 C CA . TYR A 1 210 ? 29.482 -14.907 -18.652 1.00 30.39 210 TYR A CA 1
ATOM 1561 C C . TYR A 1 210 ? 30.682 -15.046 -17.719 1.00 30.39 210 TYR A C 1
ATOM 1563 O O . TYR A 1 210 ? 31.824 -15.069 -18.174 1.00 30.39 210 TYR A O 1
ATOM 1571 N N . PHE A 1 211 ? 30.435 -15.181 -16.417 1.00 34.41 211 PHE A N 1
ATOM 1572 C CA . PHE A 1 211 ? 31.467 -15.619 -15.483 1.00 34.41 211 PHE A CA 1
ATOM 1573 C C . PHE A 1 211 ? 31.254 -17.100 -15.173 1.00 34.41 211 PHE A C 1
ATOM 1575 O O . PHE A 1 211 ? 30.282 -17.478 -14.520 1.00 34.41 211 PHE A O 1
ATOM 1582 N N . THR A 1 212 ? 32.149 -17.960 -15.658 1.00 26.44 212 THR A N 1
ATOM 1583 C CA . THR A 1 212 ? 32.169 -19.372 -15.268 1.00 26.44 212 THR A CA 1
ATOM 1584 C C . THR A 1 212 ? 32.815 -19.496 -13.893 1.00 26.44 212 THR A C 1
ATOM 1586 O O . THR A 1 212 ? 34.035 -19.598 -13.776 1.00 26.44 212 THR A O 1
ATOM 1589 N N . LEU A 1 213 ? 32.002 -19.509 -12.840 1.00 31.98 213 LEU A N 1
ATOM 1590 C CA . LEU A 1 213 ? 32.380 -20.178 -11.598 1.00 31.98 213 LEU A CA 1
ATOM 1591 C C . LEU A 1 213 ? 32.104 -21.668 -11.787 1.00 31.98 213 LEU A C 1
ATOM 1593 O O . LEU A 1 213 ? 31.029 -22.051 -12.246 1.00 31.98 213 LEU A O 1
ATOM 1597 N N . ALA A 1 214 ? 33.097 -22.499 -11.486 1.00 30.00 214 ALA A N 1
ATOM 1598 C CA . ALA A 1 214 ? 33.009 -23.943 -11.629 1.00 30.00 214 ALA A CA 1
ATOM 1599 C C . ALA A 1 214 ? 31.724 -24.494 -10.973 1.00 30.00 214 ALA A C 1
ATOM 1601 O O . ALA A 1 214 ? 31.616 -24.557 -9.752 1.00 30.00 214 ALA A O 1
ATOM 1602 N N . GLY A 1 215 ? 30.759 -24.910 -11.801 1.00 31.80 215 GLY A N 1
ATOM 1603 C CA . GLY A 1 215 ? 29.766 -25.917 -11.430 1.00 31.80 215 GLY A CA 1
ATOM 1604 C C . GLY A 1 215 ? 28.402 -25.481 -10.887 1.00 31.80 215 GLY A C 1
ATOM 1605 O O . GLY A 1 215 ? 27.717 -26.355 -10.373 1.00 31.80 215 GLY A O 1
ATOM 1606 N N . ASN A 1 216 ? 27.942 -24.228 -11.000 1.00 31.14 216 ASN A N 1
ATOM 1607 C CA . ASN A 1 216 ? 26.530 -23.931 -10.693 1.00 31.14 216 ASN A CA 1
ATOM 1608 C C . ASN A 1 216 ? 25.929 -22.819 -11.560 1.00 31.14 216 ASN A C 1
ATOM 1610 O O . ASN A 1 216 ? 26.454 -21.712 -11.640 1.00 31.14 216 ASN A O 1
ATOM 1614 N N . HIS A 1 217 ? 24.799 -23.129 -12.200 1.00 32.03 217 HIS A N 1
ATOM 1615 C CA . HIS A 1 217 ? 24.053 -22.214 -13.059 1.00 32.03 217 HIS A CA 1
ATOM 1616 C C . HIS A 1 217 ? 23.073 -21.417 -12.189 1.00 32.03 217 HIS A C 1
ATOM 1618 O O . HIS A 1 217 ? 22.061 -21.954 -11.743 1.00 32.03 217 HIS A O 1
ATOM 1624 N N . GLY A 1 218 ? 23.380 -20.148 -11.923 1.00 34.00 218 GLY A N 1
ATOM 1625 C CA . GLY A 1 218 ? 22.474 -19.218 -11.249 1.00 34.00 218 GLY A CA 1
ATOM 1626 C C . GLY A 1 218 ? 22.100 -18.064 -12.173 1.00 34.00 218 GLY A C 1
ATOM 1627 O O . GLY A 1 218 ? 22.972 -17.459 -12.794 1.00 34.00 218 GLY A O 1
ATOM 1628 N N . THR A 1 219 ? 20.809 -17.753 -12.272 1.00 33.44 219 THR A N 1
ATOM 1629 C CA . THR A 1 219 ? 20.312 -16.576 -12.994 1.00 33.44 219 THR A CA 1
ATOM 1630 C C . THR A 1 219 ? 20.683 -15.313 -12.213 1.00 33.44 219 THR A C 1
ATOM 1632 O O . THR A 1 219 ? 20.172 -15.090 -11.117 1.00 33.44 219 THR A O 1
ATOM 1635 N N . LEU A 1 220 ? 21.569 -14.482 -12.764 1.00 35.97 220 LEU A N 1
ATOM 1636 C CA . LEU A 1 220 ? 21.914 -13.176 -12.195 1.00 35.97 220 LEU A CA 1
ATOM 1637 C C . LEU A 1 220 ? 20.833 -12.146 -12.554 1.00 35.97 220 LEU A C 1
ATOM 1639 O O . LEU A 1 220 ? 20.425 -12.045 -13.711 1.00 35.97 220 LEU A O 1
ATOM 1643 N N . ARG A 1 221 ? 20.388 -11.354 -11.573 1.00 36.44 221 ARG A N 1
ATOM 1644 C CA . ARG A 1 221 ? 19.596 -10.138 -11.809 1.00 36.44 221 ARG A CA 1
ATOM 1645 C C . ARG A 1 221 ? 20.535 -8.937 -11.717 1.00 36.44 221 ARG A C 1
ATOM 1647 O O . ARG A 1 221 ? 21.136 -8.705 -10.672 1.00 36.44 221 ARG A O 1
ATOM 1654 N N . HIS A 1 222 ? 20.684 -8.198 -12.814 1.00 38.50 222 HIS A N 1
ATOM 1655 C CA . HIS A 1 222 ? 21.460 -6.961 -12.827 1.00 38.50 222 HIS A CA 1
ATOM 1656 C C . HIS A 1 222 ? 20.666 -5.841 -12.157 1.00 38.50 222 HIS A C 1
ATOM 1658 O O . HIS A 1 222 ? 19.543 -5.552 -12.563 1.00 38.50 222 HIS A O 1
ATOM 1664 N N . TYR A 1 223 ? 21.281 -5.183 -11.179 1.00 37.59 223 TYR A N 1
ATOM 1665 C CA . TYR A 1 223 ? 20.803 -3.912 -10.654 1.00 37.59 223 TYR A CA 1
ATOM 1666 C C . TYR A 1 223 ? 21.807 -2.838 -11.062 1.00 37.59 223 TYR A C 1
ATOM 1668 O O . TYR A 1 223 ? 22.976 -2.892 -10.682 1.00 37.59 223 TYR A O 1
ATOM 1676 N N . LEU A 1 224 ? 21.370 -1.899 -11.901 1.00 38.06 224 LEU A N 1
ATOM 1677 C CA . LEU A 1 224 ? 22.207 -0.800 -12.361 1.00 38.06 224 LEU A CA 1
ATOM 1678 C C . LEU A 1 224 ? 22.095 0.354 -1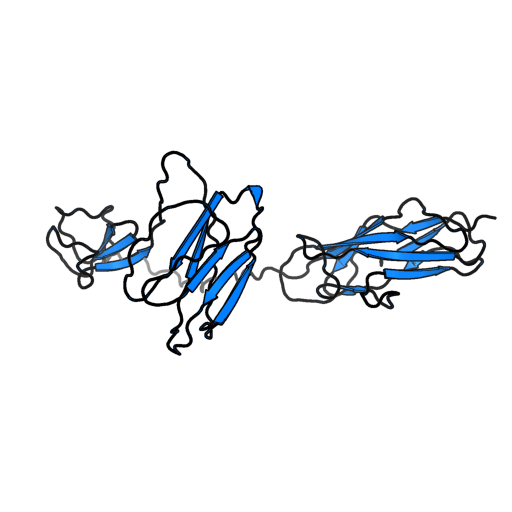1.363 1.00 38.06 224 LEU A C 1
ATOM 1680 O O . LEU A 1 224 ? 21.074 1.033 -11.317 1.00 38.06 224 LEU A O 1
ATOM 1684 N N . TYR A 1 225 ? 23.150 0.590 -10.588 1.00 39.28 225 TYR A N 1
ATOM 1685 C CA . TYR A 1 225 ? 23.246 1.766 -9.727 1.00 39.28 225 TYR A CA 1
ATOM 1686 C C . TYR A 1 225 ? 24.217 2.760 -10.352 1.00 39.28 225 TYR A C 1
ATOM 1688 O O . TYR A 1 225 ? 25.402 2.474 -10.495 1.00 39.28 225 TYR A O 1
ATOM 1696 N N . THR A 1 226 ? 23.726 3.937 -10.735 1.00 35.28 226 THR A N 1
ATOM 1697 C CA . THR A 1 226 ? 24.573 5.033 -11.212 1.00 35.28 226 THR A CA 1
ATOM 1698 C C . THR A 1 226 ? 24.679 6.101 -10.133 1.00 35.28 226 THR A C 1
ATOM 1700 O O . THR A 1 226 ? 23.672 6.679 -9.734 1.00 35.28 226 THR A O 1
ATOM 1703 N N . CYS A 1 227 ? 25.893 6.418 -9.694 1.00 38.72 227 CYS A N 1
ATOM 1704 C CA . CYS A 1 227 ? 26.162 7.648 -8.953 1.00 38.72 227 CYS A CA 1
ATOM 1705 C C . CYS A 1 227 ? 26.7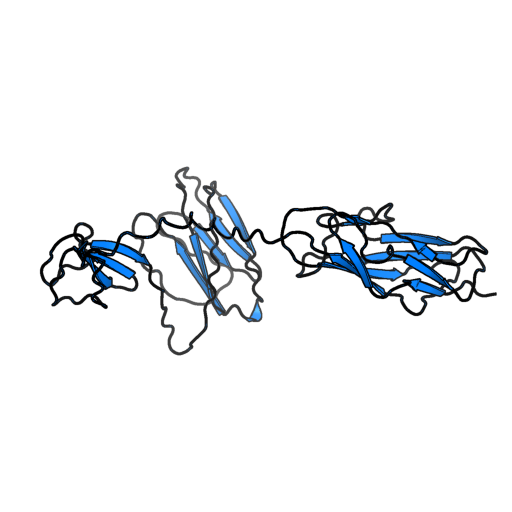15 8.678 -9.950 1.00 38.72 227 CYS A C 1
ATOM 1707 O O . CYS A 1 227 ? 27.827 8.498 -10.442 1.00 38.72 227 CYS A O 1
ATOM 1709 N N . SER A 1 228 ? 25.940 9.711 -10.313 1.00 35.25 228 SER A N 1
ATOM 1710 C CA . SER A 1 228 ? 26.374 10.731 -11.293 1.00 35.25 228 SER A CA 1
ATOM 1711 C C . SER A 1 228 ? 27.019 11.971 -10.669 1.00 35.25 228 SER A C 1
ATOM 1713 O O . SER A 1 228 ? 27.484 12.851 -11.392 1.00 35.25 228 SER A O 1
ATOM 1715 N N . LEU A 1 229 ? 27.071 12.062 -9.340 1.00 37.03 229 LEU A N 1
ATOM 1716 C CA . LEU A 1 229 ? 27.639 13.222 -8.662 1.00 37.03 229 LEU A CA 1
ATOM 1717 C C . LEU A 1 229 ? 29.096 12.941 -8.312 1.00 37.03 229 LEU A C 1
ATOM 1719 O O . LEU A 1 229 ? 29.391 11.907 -7.716 1.00 37.03 229 LEU A O 1
ATOM 1723 N N . ALA A 1 230 ? 29.988 13.871 -8.670 1.00 43.62 230 ALA A N 1
ATOM 1724 C CA . ALA A 1 230 ? 31.381 13.855 -8.241 1.00 43.62 230 ALA A CA 1
ATOM 1725 C C . ALA A 1 230 ? 31.414 13.704 -6.709 1.00 43.62 230 ALA A C 1
ATOM 1727 O O . ALA A 1 230 ? 30.938 14.607 -6.011 1.00 43.62 230 ALA A O 1
ATOM 1728 N N . PRO A 1 231 ? 31.875 12.566 -6.157 1.00 44.81 231 PRO A N 1
ATOM 1729 C CA . PRO A 1 231 ? 31.958 12.438 -4.717 1.00 44.81 231 PRO A CA 1
ATOM 1730 C C . PRO A 1 231 ? 32.982 13.466 -4.237 1.00 44.81 231 PRO A C 1
ATOM 1732 O O . PRO A 1 231 ? 34.118 13.492 -4.712 1.00 44.81 231 PRO A O 1
ATOM 1735 N N . THR A 1 232 ? 32.576 14.343 -3.319 1.00 44.97 232 THR A N 1
ATOM 1736 C CA . THR A 1 232 ? 33.550 15.174 -2.616 1.00 44.97 232 THR A CA 1
ATOM 1737 C C . THR A 1 232 ? 34.454 14.253 -1.790 1.00 44.97 232 THR A C 1
ATOM 1739 O O . THR A 1 232 ? 34.006 13.174 -1.382 1.00 44.97 232 THR A O 1
ATOM 1742 N N . PRO A 1 233 ? 35.706 14.647 -1.520 1.00 50.03 233 PRO A N 1
ATOM 1743 C CA . PRO A 1 233 ? 36.567 13.943 -0.577 1.00 50.03 233 PRO A CA 1
ATOM 1744 C C . PRO A 1 233 ? 35.839 13.554 0.714 1.00 50.03 233 PRO A C 1
ATOM 1746 O O . PRO A 1 233 ? 35.058 14.351 1.243 1.00 50.03 233 PRO A O 1
ATOM 1749 N N . ASN A 1 234 ? 36.113 12.356 1.235 1.00 50.62 234 ASN A N 1
ATOM 1750 C CA . ASN A 1 234 ? 35.591 11.858 2.515 1.00 50.62 234 ASN A CA 1
ATOM 1751 C C . ASN A 1 234 ? 34.064 11.672 2.563 1.00 50.62 234 ASN A C 1
ATOM 1753 O O . ASN A 1 234 ? 33.445 11.815 3.619 1.00 50.62 234 ASN A O 1
ATOM 1757 N N . MET A 1 235 ? 33.433 11.355 1.430 1.00 49.31 235 MET A N 1
ATOM 1758 C CA . MET A 1 235 ? 32.004 11.050 1.388 1.00 49.31 235 MET A CA 1
ATOM 1759 C C . MET A 1 235 ? 31.741 9.551 1.411 1.00 49.31 235 MET A C 1
ATOM 1761 O O . MET A 1 235 ? 32.296 8.790 0.626 1.00 49.31 235 MET A O 1
ATOM 1765 N N . THR A 1 236 ? 30.783 9.162 2.249 1.00 52.53 236 THR A N 1
ATOM 1766 C CA . THR A 1 236 ? 30.108 7.866 2.162 1.00 52.53 236 THR A CA 1
ATOM 1767 C C . THR A 1 236 ? 28.779 8.035 1.423 1.00 52.53 236 THR A C 1
ATOM 1769 O O . THR A 1 236 ? 28.051 9.014 1.622 1.00 52.53 236 THR A O 1
ATOM 1772 N N . ARG A 1 237 ? 28.464 7.099 0.532 1.00 54.78 237 ARG A N 1
ATOM 1773 C CA . ARG A 1 237 ? 27.164 6.949 -0.123 1.00 54.78 237 ARG A CA 1
ATOM 1774 C C . ARG A 1 237 ? 26.648 5.546 0.111 1.00 54.78 237 ARG A C 1
ATOM 1776 O O . ARG A 1 237 ? 27.410 4.587 0.032 1.00 54.78 237 ARG A O 1
ATOM 1783 N N . THR A 1 238 ? 25.348 5.460 0.329 1.00 52.12 238 THR A N 1
ATOM 1784 C CA . THR A 1 238 ? 24.666 4.221 0.670 1.00 52.12 238 THR A CA 1
ATOM 1785 C C . THR A 1 238 ? 23.484 4.041 -0.271 1.00 52.12 238 THR A C 1
ATOM 1787 O O . THR A 1 238 ? 22.724 4.984 -0.484 1.00 52.12 238 THR A O 1
ATOM 1790 N N . PHE A 1 239 ? 23.344 2.852 -0.850 1.00 55.22 239 PHE A N 1
ATOM 1791 C CA . PHE A 1 239 ? 22.269 2.503 -1.779 1.00 55.22 239 PHE A CA 1
ATOM 1792 C C . PHE A 1 239 ? 21.571 1.246 -1.279 1.00 55.22 239 PHE A C 1
ATOM 1794 O O . PHE A 1 239 ? 22.232 0.234 -1.062 1.00 55.22 239 PHE A O 1
ATOM 1801 N N . VAL A 1 240 ? 20.251 1.288 -1.106 1.00 52.38 240 VAL A N 1
ATOM 1802 C C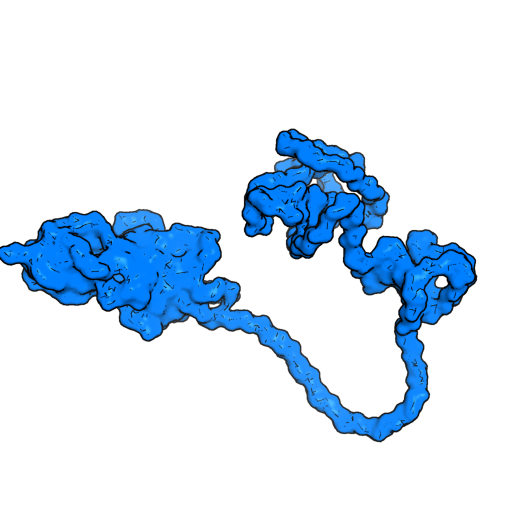A . VAL A 1 240 ? 19.474 0.108 -0.700 1.00 52.38 240 VAL A CA 1
ATOM 1803 C C . VAL A 1 240 ? 19.340 -0.831 -1.896 1.00 52.38 240 VAL A C 1
ATOM 1805 O O . VAL A 1 240 ? 18.923 -0.395 -2.966 1.00 52.38 240 VAL A O 1
ATOM 1808 N N . HIS A 1 241 ? 19.692 -2.111 -1.728 1.00 47.22 241 HIS A N 1
ATOM 1809 C CA . HIS A 1 241 ? 19.627 -3.095 -2.824 1.00 47.22 241 HIS A CA 1
ATOM 1810 C C . HIS A 1 241 ? 18.363 -3.963 -2.829 1.00 47.22 241 HIS A C 1
ATOM 1812 O O . HIS A 1 241 ? 18.072 -4.616 -3.828 1.00 47.22 241 HIS A O 1
ATOM 1818 N N . GLY A 1 242 ? 17.594 -3.958 -1.737 1.00 50.19 242 GLY A N 1
ATOM 1819 C CA . GLY A 1 242 ? 16.281 -4.608 -1.663 1.00 50.19 242 GLY A CA 1
ATOM 1820 C C . GLY A 1 242 ? 16.290 -6.144 -1.696 1.00 50.19 242 GLY A C 1
ATOM 1821 O O . GLY A 1 242 ? 15.227 -6.747 -1.836 1.00 50.19 242 GLY A O 1
ATOM 1822 N N . LEU A 1 243 ? 17.448 -6.802 -1.570 1.00 52.31 243 LEU A N 1
ATOM 1823 C CA . LEU A 1 243 ? 17.550 -8.265 -1.570 1.00 52.31 243 LEU A CA 1
ATOM 1824 C C . LEU A 1 243 ? 17.403 -8.854 -0.162 1.00 52.31 243 LEU A C 1
ATOM 1826 O O . LEU A 1 243 ? 17.863 -8.287 0.828 1.00 52.31 243 LEU A O 1
ATOM 1830 N N . ASN A 1 244 ? 16.813 -10.051 -0.077 1.00 51.28 244 ASN A N 1
ATOM 1831 C CA . ASN A 1 244 ? 16.813 -10.840 1.154 1.00 51.28 244 ASN A CA 1
ATOM 1832 C C . ASN A 1 244 ? 18.249 -11.313 1.460 1.00 51.28 244 ASN A C 1
ATOM 1834 O O . ASN A 1 244 ? 18.920 -11.901 0.615 1.00 51.28 244 ASN A O 1
ATOM 1838 N N . THR A 1 245 ? 18.733 -11.081 2.677 1.00 50.56 245 THR A N 1
ATOM 1839 C CA . THR A 1 245 ? 20.112 -11.400 3.090 1.00 50.56 245 THR A CA 1
ATOM 1840 C C . THR A 1 245 ? 20.473 -12.874 2.970 1.00 50.56 245 THR A C 1
ATOM 1842 O O . THR A 1 245 ? 21.642 -13.210 2.825 1.00 50.56 245 THR A O 1
ATOM 1845 N N . ASN A 1 246 ? 19.477 -13.759 3.033 1.00 48.41 246 ASN A N 1
ATOM 1846 C CA . ASN A 1 246 ? 19.678 -15.207 3.040 1.00 48.41 246 ASN A CA 1
ATOM 1847 C C . ASN A 1 246 ? 19.913 -15.794 1.642 1.00 48.41 246 ASN A C 1
ATOM 1849 O O . ASN A 1 246 ? 20.232 -16.975 1.529 1.00 48.41 246 ASN A O 1
ATOM 1853 N N . ILE A 1 247 ? 19.738 -14.990 0.589 1.00 47.78 247 ILE A N 1
ATOM 1854 C CA . ILE A 1 247 ? 19.986 -15.399 -0.798 1.00 47.78 247 ILE A CA 1
ATOM 1855 C C . ILE A 1 247 ? 21.227 -14.728 -1.391 1.00 47.78 247 ILE A C 1
ATOM 1857 O O . ILE A 1 247 ? 21.668 -15.139 -2.450 1.00 47.78 247 ILE A O 1
ATOM 1861 N N . LEU A 1 248 ? 21.833 -13.732 -0.735 1.00 48.81 248 LEU A N 1
ATOM 1862 C CA . LEU A 1 248 ? 23.038 -13.091 -1.262 1.00 48.81 248 LEU A CA 1
ATOM 1863 C C . LEU A 1 248 ? 24.252 -14.012 -1.064 1.00 48.81 248 LEU A C 1
ATOM 1865 O O . LEU A 1 248 ? 24.713 -14.219 0.057 1.00 48.81 248 LEU A O 1
ATOM 1869 N N . LYS A 1 249 ? 24.783 -14.557 -2.161 1.00 49.78 249 LYS A N 1
ATOM 1870 C CA . LYS A 1 249 ? 25.948 -15.457 -2.154 1.00 49.78 249 LYS A CA 1
ATOM 1871 C C . LYS A 1 249 ? 27.277 -14.740 -2.397 1.00 49.78 249 LYS A C 1
ATOM 1873 O O . LYS A 1 249 ? 28.333 -15.323 -2.165 1.00 49.78 249 LYS A O 1
ATOM 1878 N N . GLY A 1 250 ? 27.238 -13.489 -2.854 1.00 51.59 250 GLY A N 1
ATOM 1879 C CA . GLY A 1 250 ? 28.420 -12.656 -3.075 1.00 51.59 250 GLY A CA 1
ATOM 1880 C C . GLY A 1 250 ? 28.106 -11.362 -3.827 1.00 51.59 250 GLY A C 1
ATOM 1881 O O . GLY A 1 250 ? 26.973 -11.127 -4.244 1.00 51.59 250 GLY A O 1
ATOM 1882 N N . PHE A 1 251 ? 29.119 -10.521 -4.017 1.00 49.38 251 PHE A N 1
ATOM 1883 C CA . PHE A 1 251 ? 29.038 -9.309 -4.832 1.00 49.38 251 PHE A CA 1
ATOM 1884 C C . PHE A 1 251 ? 30.364 -9.068 -5.557 1.00 49.38 251 PHE A C 1
ATOM 1886 O O . PHE A 1 251 ? 31.419 -9.510 -5.101 1.00 49.38 251 PHE A O 1
ATOM 1893 N N . PHE A 1 252 ? 30.311 -8.350 -6.674 1.00 48.56 252 PHE A N 1
ATOM 1894 C CA . PHE A 1 252 ? 31.490 -7.878 -7.394 1.00 48.56 252 PHE A CA 1
ATOM 1895 C C . PHE A 1 252 ? 31.262 -6.449 -7.889 1.00 48.56 252 PHE A C 1
ATOM 1897 O O . PHE A 1 252 ? 30.147 -6.089 -8.265 1.00 48.56 252 PHE A O 1
ATOM 1904 N N . GLY A 1 253 ? 32.314 -5.632 -7.884 1.00 47.81 253 GLY A N 1
ATOM 1905 C CA . GLY A 1 253 ? 32.275 -4.255 -8.367 1.00 47.81 253 GLY A CA 1
ATOM 1906 C C . GLY A 1 253 ? 33.284 -4.037 -9.486 1.00 47.81 253 GLY A C 1
ATOM 1907 O O . GLY A 1 253 ? 34.436 -4.443 -9.365 1.00 47.81 253 GLY A O 1
ATOM 1908 N N . ILE A 1 254 ? 32.866 -3.365 -10.557 1.00 46.12 254 ILE A N 1
ATOM 1909 C CA . ILE A 1 254 ? 33.750 -2.909 -11.633 1.00 46.12 254 ILE A CA 1
ATOM 1910 C C . ILE A 1 254 ? 33.785 -1.386 -11.612 1.00 46.12 254 ILE A C 1
ATOM 1912 O O . ILE A 1 254 ? 32.757 -0.721 -11.771 1.00 46.12 254 ILE A O 1
ATOM 1916 N N . LEU A 1 255 ? 34.987 -0.830 -11.474 1.00 43.62 255 LEU A N 1
ATOM 1917 C CA . LEU A 1 255 ? 35.236 0.583 -11.718 1.00 43.62 255 LEU A CA 1
ATOM 1918 C C . LEU A 1 255 ? 35.612 0.755 -13.192 1.00 43.62 255 LEU A C 1
ATOM 1920 O O . LEU A 1 255 ? 36.705 0.361 -13.600 1.00 43.62 255 LEU A O 1
ATOM 1924 N N . LYS A 1 256 ? 34.730 1.341 -14.008 1.00 40.22 256 LYS A N 1
ATOM 1925 C CA . LYS A 1 256 ? 35.110 1.710 -15.377 1.00 40.22 256 LYS A CA 1
ATOM 1926 C C . LYS A 1 256 ? 35.820 3.062 -15.353 1.00 40.22 256 LYS A C 1
ATOM 1928 O O . LYS A 1 256 ? 35.234 4.092 -15.029 1.00 40.22 256 LYS A O 1
ATOM 1933 N N . SER A 1 257 ? 37.103 3.028 -15.692 1.00 37.78 257 SER A N 1
ATOM 1934 C CA . SER A 1 257 ? 37.934 4.193 -15.987 1.00 37.78 257 SER A CA 1
ATOM 1935 C C . SER A 1 257 ? 38.033 4.360 -17.512 1.00 37.78 257 SER A C 1
ATOM 1937 O O . SER A 1 257 ? 38.073 3.350 -18.214 1.00 37.78 257 SER A O 1
ATOM 1939 N N . PRO A 1 258 ? 38.105 5.593 -18.051 1.00 34.59 258 PRO A N 1
ATOM 1940 C CA . PRO A 1 258 ? 38.400 5.820 -19.470 1.00 34.59 258 PRO A CA 1
ATOM 1941 C C . PRO A 1 258 ? 39.797 5.318 -19.892 1.00 34.59 258 PRO A C 1
ATOM 1943 O O . PRO A 1 258 ? 40.085 5.256 -21.082 1.00 34.59 258 PRO A O 1
ATOM 1946 N N . THR A 1 259 ? 40.650 4.916 -18.944 1.00 33.09 259 THR A N 1
ATOM 1947 C CA . THR A 1 259 ? 41.878 4.145 -19.193 1.00 33.09 259 THR A CA 1
ATOM 1948 C C . THR A 1 259 ? 41.786 2.747 -18.564 1.00 33.09 259 THR A C 1
ATOM 1950 O O . THR A 1 259 ? 41.329 2.639 -17.420 1.00 33.09 259 THR A O 1
ATOM 1953 N N . PRO A 1 260 ? 42.210 1.669 -19.258 1.00 28.73 260 PRO A N 1
ATOM 1954 C CA . PRO A 1 260 ? 42.031 0.302 -18.772 1.00 28.73 260 PRO A CA 1
ATOM 1955 C C . PRO A 1 260 ? 42.854 0.060 -17.502 1.00 28.73 260 PRO A C 1
ATOM 1957 O O . PRO A 1 260 ? 44.082 0.109 -17.532 1.00 28.73 260 PRO A O 1
ATOM 1960 N N . LEU A 1 261 ? 42.186 -0.230 -16.388 1.00 32.81 261 LEU A N 1
ATOM 1961 C CA . LEU A 1 261 ? 42.797 -0.837 -15.207 1.00 32.81 261 LEU A CA 1
ATOM 1962 C C . LEU A 1 261 ? 42.226 -2.255 -15.129 1.00 32.81 261 LEU A C 1
ATOM 1964 O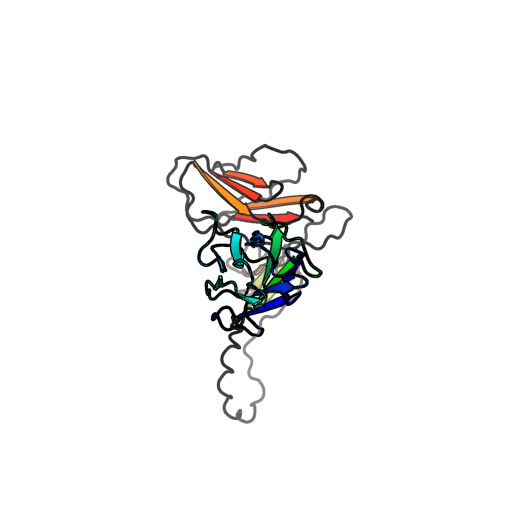 O . LEU A 1 261 ? 41.010 -2.421 -15.138 1.00 32.81 261 LEU A O 1
ATOM 1968 N N . GLY A 1 262 ? 43.116 -3.248 -15.205 1.00 33.44 262 GLY A N 1
ATOM 1969 C CA . GLY A 1 262 ? 42.811 -4.639 -15.549 1.00 33.44 262 GLY A CA 1
ATOM 1970 C C . GLY A 1 262 ? 41.882 -5.407 -14.599 1.00 33.44 262 GLY A C 1
ATOM 1971 O O . GLY A 1 262 ? 41.308 -4.878 -13.656 1.00 33.44 262 GLY A O 1
ATOM 1972 N N . THR A 1 263 ? 41.726 -6.696 -14.887 1.00 31.81 263 THR A N 1
ATOM 1973 C CA . THR A 1 263 ? 40.840 -7.633 -14.184 1.00 31.81 263 THR A CA 1
ATOM 1974 C C . THR A 1 263 ? 41.297 -7.872 -12.739 1.00 31.81 263 THR A C 1
ATOM 1976 O O . THR A 1 263 ? 42.453 -8.230 -12.515 1.00 31.81 263 THR A O 1
ATOM 1979 N N . PHE A 1 264 ? 40.396 -7.731 -11.758 1.00 32.78 264 PHE A N 1
ATOM 1980 C CA . PHE A 1 264 ? 40.697 -7.968 -10.338 1.00 32.78 264 PHE A CA 1
ATOM 1981 C C . PHE A 1 264 ? 40.117 -9.303 -9.848 1.00 32.78 264 PHE A C 1
ATOM 1983 O O . PHE A 1 264 ? 38.984 -9.662 -10.166 1.00 32.78 264 PHE A O 1
ATOM 1990 N N . GLY A 1 265 ? 40.952 -10.055 -9.124 1.00 30.23 265 GLY A N 1
ATOM 1991 C CA . GLY A 1 265 ? 40.769 -11.472 -8.816 1.00 30.23 265 GLY A CA 1
ATOM 1992 C C . GLY A 1 265 ? 39.660 -11.806 -7.816 1.00 30.23 265 GLY A C 1
ATOM 1993 O O . GLY A 1 265 ? 39.248 -11.000 -6.987 1.00 30.23 265 GLY A O 1
ATOM 1994 N N . SER A 1 266 ? 39.216 -13.058 -7.899 1.00 33.03 266 SER A N 1
ATOM 1995 C CA . SER A 1 266 ? 38.224 -13.691 -7.038 1.00 33.03 266 SER A CA 1
ATOM 1996 C C . SER A 1 266 ? 38.813 -14.056 -5.676 1.00 33.03 266 SER A C 1
ATOM 1998 O O . SER A 1 266 ? 39.679 -14.926 -5.622 1.00 33.03 266 SER A O 1
ATOM 2000 N N . ASN A 1 267 ? 38.307 -13.483 -4.583 1.00 27.88 267 ASN A N 1
ATOM 2001 C CA . ASN A 1 267 ? 38.250 -14.180 -3.297 1.00 27.88 267 ASN A CA 1
ATOM 2002 C C . ASN A 1 267 ? 37.041 -13.723 -2.473 1.00 27.88 267 ASN A C 1
ATOM 2004 O O . ASN A 1 267 ? 36.696 -12.545 -2.423 1.00 27.88 267 ASN A O 1
ATOM 2008 N N . VAL A 1 268 ? 36.389 -14.721 -1.881 1.00 33.66 268 VAL A N 1
ATOM 2009 C CA . VAL A 1 268 ? 35.095 -14.682 -1.196 1.00 33.66 268 VAL A CA 1
ATOM 2010 C C . VAL A 1 268 ? 35.304 -14.556 0.316 1.00 33.66 268 VAL A C 1
ATOM 2012 O O . VAL A 1 268 ? 36.197 -15.195 0.864 1.00 33.66 268 VAL A O 1
ATOM 2015 N N . ASN A 1 269 ? 34.393 -13.811 0.954 1.00 31.67 269 ASN A N 1
ATOM 2016 C CA . ASN A 1 269 ? 34.193 -13.595 2.394 1.00 31.67 269 ASN A CA 1
ATOM 2017 C C . ASN A 1 269 ? 35.258 -12.772 3.134 1.00 31.67 269 ASN A C 1
ATOM 2019 O O . ASN A 1 269 ? 36.379 -13.231 3.301 1.00 31.67 269 ASN A O 1
ATOM 2023 N N . ILE A 1 270 ? 34.837 -11.603 3.650 1.00 25.52 270 ILE A N 1
ATOM 2024 C CA . ILE A 1 270 ? 35.016 -11.091 5.030 1.00 25.52 270 ILE A CA 1
ATOM 2025 C C . ILE A 1 270 ? 34.338 -9.695 5.130 1.00 25.52 270 ILE A C 1
ATOM 2027 O O . ILE A 1 270 ? 34.633 -8.788 4.357 1.00 25.52 270 ILE A O 1
ATOM 2031 N N . LEU A 1 271 ? 33.418 -9.521 6.090 1.00 34.06 271 LEU A N 1
ATOM 2032 C CA . LEU A 1 271 ? 33.073 -8.220 6.703 1.00 34.06 271 LEU A CA 1
ATOM 2033 C C . LEU A 1 271 ? 34.262 -7.756 7.569 1.00 34.06 271 LEU A C 1
ATOM 2035 O O . LEU A 1 271 ? 34.837 -8.622 8.220 1.00 34.06 271 LEU A O 1
ATOM 2039 N N . PRO A 1 272 ? 34.484 -6.463 7.865 1.00 36.78 272 PRO A N 1
ATOM 2040 C CA . PRO A 1 272 ? 34.736 -5.301 7.019 1.00 36.78 272 PRO A CA 1
ATOM 2041 C C . PRO A 1 272 ? 36.208 -5.259 6.551 1.00 36.78 272 PRO A C 1
ATOM 2043 O O . PRO A 1 272 ? 37.128 -5.563 7.307 1.00 36.78 272 PRO A O 1
ATOM 2046 N N . GLY A 1 273 ? 36.455 -4.827 5.320 1.00 31.23 273 GLY A N 1
ATOM 2047 C CA . GLY A 1 273 ? 37.815 -4.693 4.807 1.00 31.23 273 GLY A CA 1
ATOM 2048 C C . GLY A 1 273 ? 37.791 -4.102 3.413 1.00 31.23 273 GLY A C 1
ATOM 2049 O O . GLY A 1 273 ? 37.301 -4.726 2.479 1.00 31.23 273 GLY A O 1
ATOM 2050 N N . GLY A 1 274 ? 38.260 -2.865 3.295 1.00 39.22 274 GLY A N 1
ATOM 2051 C CA . GLY A 1 274 ? 38.411 -2.205 2.010 1.00 39.22 274 GLY A CA 1
ATOM 2052 C C . GLY A 1 274 ? 39.361 -2.928 1.080 1.00 39.22 274 GLY A C 1
ATOM 2053 O O . GLY A 1 274 ? 40.383 -3.449 1.520 1.00 39.22 274 GLY A O 1
ATOM 2054 N N . PHE A 1 275 ? 39.057 -2.872 -0.210 1.00 41.62 275 PHE A N 1
ATOM 2055 C CA . PHE A 1 275 ? 40.013 -3.191 -1.259 1.00 41.62 275 PHE A CA 1
ATOM 2056 C C . PHE A 1 275 ? 40.658 -1.887 -1.741 1.00 41.62 275 PHE A C 1
ATOM 2058 O O . PHE A 1 275 ? 39.960 -1.079 -2.351 1.00 41.62 275 PHE A O 1
ATOM 2065 N N . PRO A 1 276 ? 41.954 -1.644 -1.480 1.00 41.47 276 PRO A N 1
ATOM 2066 C CA . PRO A 1 276 ? 42.634 -0.477 -2.025 1.00 41.47 276 PRO A CA 1
ATOM 2067 C C . PRO A 1 276 ? 42.801 -0.626 -3.543 1.00 41.47 276 PRO A C 1
ATOM 2069 O O . PRO A 1 276 ? 43.286 -1.650 -4.031 1.00 41.47 276 PRO A O 1
ATOM 2072 N N . VAL A 1 277 ? 42.411 0.405 -4.294 1.00 42.66 277 VAL A N 1
ATOM 2073 C CA . VAL A 1 277 ? 42.619 0.488 -5.745 1.00 42.66 277 VAL A CA 1
ATOM 2074 C C . VAL A 1 277 ? 43.911 1.277 -5.997 1.00 42.66 277 VAL A C 1
ATOM 2076 O O . VAL A 1 277 ? 44.066 2.368 -5.449 1.00 42.66 277 VAL A O 1
ATOM 2079 N N . PRO A 1 278 ? 44.857 0.788 -6.819 1.00 38.28 278 PRO A N 1
ATOM 2080 C CA . PRO A 1 278 ? 46.079 1.532 -7.105 1.00 38.28 278 PRO A CA 1
ATOM 2081 C C . PRO A 1 278 ? 45.770 2.901 -7.732 1.00 38.28 278 PRO A C 1
ATOM 2083 O O . PRO A 1 278 ? 45.234 2.983 -8.837 1.00 38.28 278 PRO A O 1
ATOM 2086 N N . GLY A 1 279 ? 46.122 3.972 -7.017 1.00 41.97 279 GLY A N 1
ATOM 2087 C CA . GLY A 1 279 ? 46.061 5.356 -7.495 1.00 41.97 279 GLY A CA 1
ATOM 2088 C C . GLY A 1 279 ? 44.895 6.208 -6.984 1.00 41.97 279 GLY A C 1
ATOM 2089 O O . GLY A 1 279 ? 44.953 7.412 -7.202 1.00 41.97 279 GLY A O 1
ATOM 2090 N N . PHE A 1 280 ? 43.884 5.644 -6.308 1.00 41.69 280 PHE A N 1
ATOM 2091 C CA . PHE A 1 280 ? 42.807 6.402 -5.643 1.00 41.69 280 PHE A CA 1
ATOM 2092 C C . PHE A 1 280 ? 42.154 5.572 -4.521 1.00 41.69 280 PHE A C 1
ATOM 2094 O O . PHE A 1 280 ? 41.831 4.404 -4.737 1.00 41.69 280 PHE A O 1
ATOM 2101 N N . ASP A 1 281 ? 41.868 6.177 -3.364 1.00 48.66 281 ASP A N 1
ATOM 2102 C CA . ASP A 1 281 ? 41.290 5.456 -2.224 1.00 48.66 281 ASP A CA 1
ATOM 2103 C C . ASP A 1 281 ? 39.749 5.410 -2.273 1.00 48.66 281 ASP A C 1
ATOM 2105 O O . ASP A 1 281 ? 39.055 6.279 -1.735 1.00 48.66 281 ASP A O 1
ATOM 2109 N N . TYR A 1 282 ? 39.203 4.379 -2.922 1.00 47.59 282 TYR A N 1
ATOM 2110 C C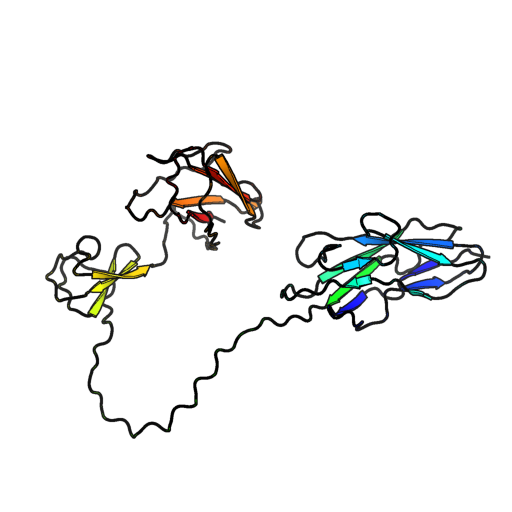A . TYR A 1 282 ? 37.782 4.027 -2.850 1.00 47.59 282 TYR A CA 1
ATOM 2111 C C . TYR A 1 282 ? 37.592 2.737 -2.052 1.00 47.59 282 TYR A C 1
ATOM 2113 O O . TYR A 1 282 ? 38.354 1.786 -2.198 1.00 47.59 282 TYR A O 1
ATOM 2121 N N . TYR A 1 283 ? 36.521 2.682 -1.269 1.00 51.09 283 TYR A N 1
ATOM 2122 C CA . TYR A 1 283 ? 36.089 1.514 -0.514 1.00 51.09 283 TYR A CA 1
ATOM 2123 C C . TYR A 1 283 ? 34.684 1.125 -0.978 1.00 51.09 283 TYR A C 1
ATOM 2125 O O . TYR A 1 283 ? 33.758 1.932 -0.890 1.00 51.09 283 TYR A O 1
ATOM 2133 N N . LEU A 1 284 ? 34.522 -0.107 -1.465 1.00 52.66 284 LEU A N 1
ATOM 2134 C CA . LEU A 1 284 ? 33.224 -0.713 -1.763 1.00 52.66 284 LEU A CA 1
ATOM 2135 C C . LEU A 1 284 ? 32.943 -1.796 -0.723 1.00 52.66 284 LEU A C 1
ATOM 2137 O O . LEU A 1 284 ? 33.723 -2.735 -0.575 1.00 52.66 284 LEU A O 1
ATOM 2141 N N . ALA A 1 285 ? 31.814 -1.680 -0.037 1.00 53.34 285 ALA A N 1
ATOM 2142 C CA . ALA A 1 285 ? 31.300 -2.706 0.855 1.00 53.34 285 ALA A CA 1
ATOM 2143 C C . ALA A 1 285 ? 29.831 -2.979 0.527 1.00 53.34 285 ALA A C 1
ATOM 2145 O O . ALA A 1 285 ? 29.097 -2.079 0.130 1.00 53.34 285 ALA A O 1
ATOM 2146 N N . VAL A 1 286 ? 29.387 -4.217 0.710 1.00 51.41 286 VAL A N 1
ATOM 2147 C CA . VAL A 1 286 ? 27.969 -4.580 0.628 1.00 51.41 286 VAL A CA 1
ATOM 2148 C C . VAL A 1 286 ? 27.590 -5.208 1.958 1.00 51.41 286 VAL A C 1
ATOM 2150 O O . VAL A 1 286 ? 28.243 -6.148 2.411 1.00 51.41 286 VAL A O 1
ATOM 2153 N N . ASN A 1 287 ? 26.577 -4.644 2.609 1.00 53.22 287 ASN A N 1
ATOM 2154 C CA . ASN A 1 287 ? 26.015 -5.158 3.848 1.00 53.22 287 ASN A CA 1
ATOM 2155 C C . ASN A 1 287 ? 24.655 -5.832 3.583 1.00 53.22 287 ASN A C 1
ATOM 2157 O O . ASN A 1 287 ? 24.213 -5.990 2.441 1.00 53.22 287 ASN A O 1
ATOM 2161 N N . SER A 1 288 ? 23.990 -6.249 4.659 1.00 52.59 288 SER A N 1
ATOM 2162 C CA . SER A 1 288 ? 22.702 -6.942 4.619 1.00 52.59 288 SER A CA 1
ATOM 2163 C C . SER A 1 288 ? 21.599 -6.219 3.834 1.00 52.59 288 SER A C 1
ATOM 2165 O O . SER A 1 288 ? 20.720 -6.870 3.283 1.00 52.59 288 SER A O 1
ATOM 2167 N N . SER A 1 289 ? 21.629 -4.893 3.760 1.00 51.16 289 SER A N 1
ATOM 2168 C CA . SER A 1 289 ? 20.564 -4.076 3.165 1.00 51.16 289 SER A CA 1
ATOM 2169 C C . SER A 1 289 ? 21.067 -3.074 2.130 1.00 51.16 289 SER A C 1
ATOM 2171 O O . SER A 1 289 ? 20.275 -2.542 1.352 1.00 51.16 289 SER A O 1
ATOM 2173 N N . GLU A 1 290 ? 22.368 -2.799 2.110 1.00 52.25 290 GLU A N 1
ATOM 2174 C CA . GLU A 1 290 ? 22.925 -1.640 1.432 1.00 52.25 290 GLU A CA 1
ATOM 2175 C C . GLU A 1 290 ? 24.248 -1.942 0.727 1.00 52.25 290 GLU A C 1
ATOM 2177 O O . GLU A 1 290 ? 25.055 -2.764 1.162 1.00 52.25 290 GLU A O 1
ATOM 2182 N N . ILE A 1 291 ? 24.497 -1.201 -0.346 1.00 56.16 291 ILE A N 1
ATOM 2183 C CA . ILE A 1 291 ? 25.800 -1.027 -0.977 1.00 56.16 291 ILE A CA 1
ATOM 2184 C C . ILE A 1 291 ? 26.382 0.284 -0.447 1.00 56.16 291 ILE A C 1
ATOM 2186 O O . ILE A 1 291 ? 25.750 1.333 -0.562 1.00 56.16 291 ILE A O 1
ATOM 2190 N N . VAL A 1 292 ? 27.589 0.231 0.108 1.00 52.47 292 VAL A N 1
ATOM 2191 C CA . VAL A 1 292 ? 28.312 1.374 0.667 1.00 52.47 292 VAL A CA 1
ATOM 2192 C C . VAL A 1 292 ? 29.527 1.680 -0.203 1.00 52.47 292 VAL A C 1
ATOM 2194 O O . VAL A 1 292 ? 30.389 0.827 -0.418 1.00 52.47 292 VAL A O 1
ATOM 2197 N N . LEU A 1 293 ? 29.604 2.919 -0.677 1.00 55.31 293 LEU A N 1
ATOM 2198 C CA . LEU A 1 293 ? 30.741 3.483 -1.397 1.00 55.31 293 LEU A CA 1
ATOM 2199 C C . LEU A 1 293 ? 31.356 4.592 -0.543 1.00 55.31 293 LEU A C 1
ATOM 2201 O O . LEU A 1 293 ? 30.659 5.542 -0.194 1.00 55.31 293 LEU A O 1
ATOM 2205 N N . SER A 1 294 ? 32.643 4.497 -0.219 1.00 53.12 294 SER A N 1
ATOM 2206 C CA . SER A 1 294 ? 33.377 5.532 0.523 1.00 53.12 294 SER A CA 1
ATOM 2207 C C . SER A 1 294 ? 34.632 5.972 -0.235 1.00 53.12 294 SER A C 1
ATOM 2209 O O . SER A 1 294 ? 35.277 5.152 -0.886 1.00 53.12 294 SER A O 1
ATOM 2211 N N . THR A 1 295 ? 34.964 7.264 -0.178 1.00 52.22 295 THR A N 1
ATOM 2212 C CA . THR A 1 295 ? 36.180 7.864 -0.758 1.00 52.22 295 THR A CA 1
ATOM 2213 C C . THR A 1 295 ? 37.066 8.418 0.360 1.00 52.22 295 THR A C 1
ATOM 2215 O O . THR A 1 295 ? 36.529 9.001 1.301 1.00 52.22 295 THR A O 1
ATOM 2218 N N . THR A 1 296 ? 38.397 8.273 0.300 1.00 47.56 296 THR A N 1
ATOM 2219 C CA . THR A 1 296 ? 39.291 8.778 1.376 1.00 47.56 296 THR A CA 1
ATOM 2220 C C . THR A 1 296 ? 40.431 9.703 0.931 1.00 47.56 296 THR A C 1
ATOM 2222 O O . THR A 1 296 ? 41.374 9.893 1.691 1.00 47.56 296 THR A O 1
ATOM 2225 N N . ASP A 1 297 ? 40.351 10.342 -0.242 1.00 46.03 297 ASP A N 1
ATOM 2226 C CA . ASP A 1 297 ? 41.368 11.308 -0.702 1.00 46.03 297 ASP A CA 1
ATOM 2227 C C . ASP A 1 297 ? 40.801 12.734 -0.900 1.00 46.03 297 ASP A C 1
ATOM 2229 O O . ASP A 1 297 ? 39.737 12.918 -1.489 1.00 46.03 297 ASP A O 1
ATOM 2233 N N . ASN A 1 298 ? 41.564 13.726 -0.413 1.00 42.72 298 ASN A N 1
ATOM 2234 C CA . ASN A 1 298 ? 41.412 15.185 -0.507 1.00 42.72 298 ASN A CA 1
ATOM 2235 C C . ASN A 1 298 ? 41.869 15.806 -1.847 1.00 42.72 298 ASN A C 1
ATOM 2237 O O . ASN A 1 298 ? 41.853 17.033 -1.981 1.00 42.72 298 ASN A O 1
ATOM 2241 N N . SER A 1 299 ? 42.289 15.024 -2.839 1.00 40.69 299 SER A N 1
ATOM 2242 C CA . SER A 1 299 ? 42.662 15.546 -4.148 1.00 40.69 299 SER A CA 1
ATOM 2243 C C . SER A 1 299 ? 41.405 15.867 -4.965 1.00 40.69 299 SER A C 1
ATOM 2245 O O . SER A 1 299 ? 40.544 15.034 -5.239 1.00 40.69 299 SER A O 1
ATOM 2247 N N . SER A 1 300 ? 41.276 17.130 -5.358 1.00 37.03 300 SER A N 1
ATOM 2248 C CA . SER A 1 300 ? 40.143 17.729 -6.077 1.00 37.03 300 SER A CA 1
ATOM 2249 C C . SER A 1 300 ? 39.935 17.212 -7.514 1.00 37.03 300 SER A C 1
ATOM 2251 O O . SER A 1 300 ? 39.332 17.895 -8.338 1.00 37.03 300 SER A O 1
ATOM 2253 N N . SER A 1 301 ? 40.420 16.012 -7.842 1.00 39.91 301 SER A N 1
ATOM 2254 C CA . SER A 1 301 ? 40.459 15.469 -9.205 1.00 39.91 301 SER A CA 1
ATOM 2255 C C . SER A 1 301 ? 39.528 14.274 -9.436 1.00 39.91 301 SER A C 1
ATOM 2257 O O . SER A 1 301 ? 39.762 13.454 -10.328 1.00 39.91 301 SER A O 1
ATOM 2259 N N . VAL A 1 302 ? 38.423 14.179 -8.688 1.00 39.72 302 VAL A N 1
ATOM 2260 C CA . VAL A 1 302 ? 37.384 13.184 -8.983 1.00 39.72 302 VAL A CA 1
ATOM 2261 C C . VAL A 1 302 ? 36.509 13.664 -10.142 1.00 39.72 302 VAL A C 1
ATOM 2263 O O . VAL A 1 302 ? 35.408 14.181 -9.968 1.00 39.72 302 VAL A O 1
ATOM 2266 N N . LEU A 1 303 ? 37.021 13.488 -11.359 1.00 34.53 303 LEU A N 1
ATOM 2267 C CA . LEU A 1 303 ? 36.200 13.488 -12.567 1.00 34.53 303 LEU A CA 1
ATOM 2268 C C . LEU A 1 303 ? 35.159 12.366 -12.443 1.00 34.53 303 LEU A C 1
ATOM 2270 O O . LEU A 1 303 ? 35.485 11.274 -11.981 1.00 34.53 303 LEU A O 1
ATOM 2274 N N . SER A 1 304 ? 33.916 12.653 -12.830 1.00 36.09 304 SER A N 1
ATOM 2275 C CA . SER A 1 304 ? 32.759 11.750 -12.789 1.00 36.09 304 SER A CA 1
ATOM 2276 C C . SER A 1 304 ? 33.112 10.317 -13.214 1.00 36.09 304 SER A C 1
ATOM 2278 O O . SER A 1 304 ? 33.498 10.090 -14.362 1.00 36.09 304 SER A O 1
ATOM 2280 N N . ARG A 1 305 ? 32.971 9.343 -12.310 1.00 46.03 305 ARG A N 1
ATOM 2281 C CA . ARG A 1 305 ? 33.238 7.922 -12.584 1.00 46.03 305 ARG A CA 1
ATOM 2282 C C . ARG A 1 305 ? 31.999 7.089 -12.288 1.00 46.03 305 ARG A C 1
ATOM 2284 O O . ARG A 1 305 ? 31.358 7.273 -11.260 1.00 46.03 305 ARG A O 1
ATOM 2291 N N . GLN A 1 306 ? 31.682 6.168 -13.193 1.00 43.75 306 GLN A N 1
ATOM 2292 C CA . GLN A 1 306 ? 30.595 5.208 -13.018 1.00 43.75 306 GLN A CA 1
ATOM 2293 C C . GLN A 1 306 ? 31.123 3.967 -12.291 1.00 43.75 306 GLN A C 1
ATOM 2295 O O . GLN A 1 306 ? 32.092 3.341 -12.729 1.00 43.75 306 GLN A O 1
ATOM 2300 N N . VAL A 1 307 ? 30.481 3.617 -11.178 1.00 46.22 307 VAL A N 1
ATOM 2301 C CA . VAL A 1 307 ? 30.723 2.369 -10.448 1.00 46.22 307 VAL A CA 1
ATOM 2302 C C . VAL A 1 307 ? 29.610 1.398 -10.810 1.00 46.22 307 VAL A C 1
ATOM 2304 O O . VAL A 1 307 ? 28.441 1.733 -10.650 1.00 46.22 307 VAL A O 1
ATOM 2307 N N . PHE A 1 308 ? 29.961 0.202 -11.273 1.00 47.88 308 PHE A N 1
ATOM 2308 C CA . PHE A 1 308 ? 28.998 -0.861 -11.549 1.00 47.88 308 PHE A CA 1
ATOM 2309 C C . PHE A 1 308 ? 29.117 -1.925 -10.462 1.00 47.88 308 PHE A C 1
ATOM 2311 O O . PHE A 1 308 ? 30.217 -2.412 -10.205 1.00 47.88 308 PHE A O 1
ATOM 2318 N N . VAL A 1 309 ? 28.003 -2.283 -9.821 1.00 50.06 309 VAL A N 1
ATOM 2319 C CA . VAL A 1 309 ? 27.968 -3.314 -8.773 1.00 50.06 309 VAL A CA 1
ATOM 2320 C C . VAL A 1 309 ? 27.014 -4.420 -9.197 1.00 50.06 309 VAL A C 1
ATOM 2322 O O . VAL A 1 309 ? 25.840 -4.168 -9.450 1.00 50.06 309 VAL A O 1
ATOM 2325 N N . THR A 1 310 ? 27.518 -5.649 -9.247 1.00 48.91 310 THR A N 1
ATOM 2326 C CA . THR A 1 310 ? 26.735 -6.852 -9.533 1.00 48.91 310 THR A CA 1
ATOM 2327 C C . THR A 1 310 ? 26.574 -7.663 -8.255 1.00 48.91 310 THR A C 1
ATOM 2329 O O . THR A 1 310 ? 27.551 -7.958 -7.562 1.00 48.91 310 THR A O 1
ATOM 2332 N N . LEU A 1 311 ? 25.333 -8.041 -7.950 1.00 50.22 311 LEU A N 1
ATOM 2333 C CA . LEU A 1 311 ? 24.976 -8.860 -6.793 1.00 50.22 311 LEU A CA 1
ATOM 2334 C C . LEU A 1 311 ? 24.697 -10.296 -7.250 1.00 50.22 311 LEU A C 1
ATOM 2336 O O . LEU A 1 311 ? 24.052 -10.511 -8.277 1.00 50.22 311 LEU A O 1
ATOM 2340 N N . ILE A 1 312 ? 25.202 -11.274 -6.499 1.00 50.84 312 ILE A N 1
ATOM 2341 C CA . ILE A 1 312 ? 25.098 -12.702 -6.817 1.00 50.84 312 ILE A CA 1
ATOM 2342 C C . ILE A 1 312 ? 24.111 -13.353 -5.845 1.00 50.84 312 ILE A C 1
ATOM 2344 O O . ILE A 1 312 ? 24.278 -13.245 -4.629 1.00 50.84 312 ILE A O 1
ATOM 2348 N N . LEU A 1 313 ? 23.100 -14.033 -6.397 1.00 52.25 313 LEU A N 1
ATOM 2349 C CA . LEU A 1 313 ? 22.024 -14.719 -5.667 1.00 52.25 313 LEU A CA 1
ATOM 2350 C C . LEU A 1 313 ? 22.265 -16.225 -5.470 1.00 52.25 313 LEU A C 1
ATOM 2352 O O . LEU A 1 313 ? 23.150 -16.833 -6.113 1.00 52.25 313 LEU A O 1
#

Sequence (313 aa):
MAAGKLSFTQIEYRLRENGQYETTKVSVERTEGTTGIVSVKVTNSSASSLGRATRKLDFLAENPTTSTGSAQLLTWADGEGGIKTLDFTIIMENLVEGDEFVPLSLGSFKGGAVAGDIPKCNLIIVDDDSAIGIQGIQGEKGDKGDKGDTGLGLEGINYKGIWNQNTPYSKNDAVFAMGDTYLCLQDVTAGNDPLMNPSSWVLIAYGPQYFTLAGNHGTLRHYLYTCSLAPTPNMTRTFVHGLNTNILKGFFGILKSPTPLGTFGSNVNILPGGFPVPGFDYYLAVNSSEIVLSTTDNSSSVLSRQVFVTLIL

Secondary structure (DSSP, 8-state):
----EEEES-SEEEEETTS-BSSPPPEEEEES---S-EEEEEEEP--SSTTB--BTTTEEESS-SSTTS-EEEEEE-TT--EEEE--EEE---S-----EEEEEEEEEEETT-EE-S-SEEEEEEE---------------------PPPP---PPPEEEEE--TT--B-TTEEEEETTEEEEE-S-B-TT--TTT-TTTEEEEEPPP-----TT----PPP------S---TT-EEEEE----TTT--EEEEEEE-SS-----------SS----BTTB-EEEEE-SSEEEEEE----S-----EEEEEEE-

pLDDT: mean 70.44, std 24.61, range [25.52, 98.81]